Protein 7XLJ (pdb70)

GO terms:
  GO:0005634 nucleus (C, IDA)
  GO:0042542 response to hydrogen peroxide (P, IEP)
  GO:0009651 response to salt stress (P, IEP)
  GO:0009723 response to ethylene (P, IEP)
  GO:0009733 response to auxin (P, IEP)
  GO:0009737 response to abscisic acid (P, IEP)
  GO:0042803 protein homodimerization activity (F, IDA)
  GO:0043565 sequence-specific DNA binding (F, IDA)
  GO:1902074 response to salt (P, IEP)
  GO:0005634 nucleus (C, EXP)
  GO:0003700 DNA-binding transcription factor activity (F, IMP)
  GO:0043068 positive regulation of programmed cell death (P, IMP)
  GO:0010029 regulation of seed germination (P, IMP)
  GO:1904250 positive regulation of age-related resistance (P, IMP)
  GO:1900057 positive regulation of leaf senescence (P, IMP)
  GO:0048527 lateral root development (P, IMP)
  GO:0090400 stress-induced premature senescence (P, IMP)
  GO:0005515 protein binding (F, IPI)
  GO:0003700 DNA-binding transcription factor activity (F, IDA)
  GO:0045893 positive regulation of DNA-templated transcription (P, IDA)

B-factor: mean 111.61, std 35.84, range [53.47, 231.76]

Structure (mmCIF, N/CA/C/O backbone):
data_7XLJ
#
_entry.id   7XLJ
#
_cell.length_a   70.333
_cell.length_b   73.761
_cell.length_c   78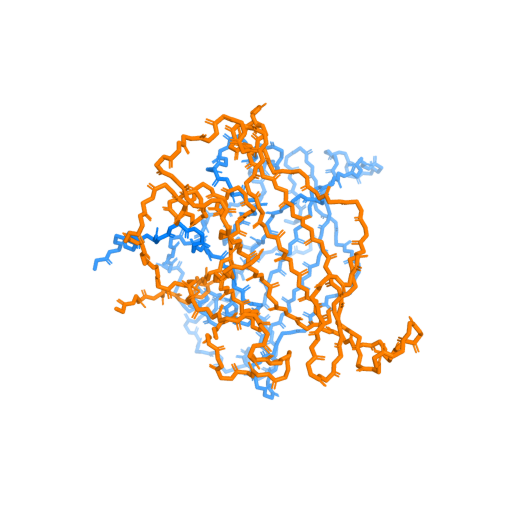.060
_cell.angle_alpha   90.00
_cell.angle_beta   90.00
_cell.angle_gamma   90.00
#
_symmetry.space_group_name_H-M   'P 21 21 21'
#
loop_
_entity.id
_entity.type
_entity.pdbx_description
1 polymer 'NAC domain-containing protein 92'
2 water water
#
loop_
_atom_site.group_PDB
_atom_site.id
_atom_site.type_symbol
_atom_site.label_atom_id
_atom_site.label_alt_id
_atom_site.label_comp_id
_atom_site.label_asym_id
_atom_site.label_entity_id
_atom_site.label_seq_id
_atom_site.pdbx_PDB_ins_code
_atom_site.Cartn_x
_atom_site.Cartn_y
_atom_site.Cartn_z
_atom_site.occupancy
_atom_site.B_iso_or_equiv
_atom_site.auth_seq_id
_atom_site.auth_comp_id
_atom_site.auth_asym_id
_atom_site.auth_atom_id
_atom_site.pdbx_PDB_model_num
ATOM 1 N N . GLU A 1 4 ? 21.297 0.993 42.451 1.00 138.48 15 GLU A N 1
ATOM 2 C CA . GLU A 1 4 ? 20.483 2.203 42.500 1.00 143.43 15 GLU A CA 1
ATOM 3 C C . GLU A 1 4 ? 21.357 3.460 42.526 1.00 151.13 15 GLU A C 1
ATOM 4 O O . GLU A 1 4 ? 22.185 3.638 43.419 1.00 149.60 15 GLU A O 1
ATOM 10 N N . GLU A 1 5 ? 21.117 4.379 41.587 1.00 159.18 16 GLU A N 1
ATOM 11 C CA . GLU A 1 5 ? 21.939 5.618 41.514 1.00 160.85 16 GLU A CA 1
ATOM 12 C C . GLU A 1 5 ? 21.243 6.772 42.246 1.00 156.91 16 GLU A C 1
ATOM 13 O O . GLU A 1 5 ? 21.612 7.932 41.983 1.00 154.54 16 GLU A O 1
ATOM 19 N N . HIS A 1 6 ? 20.273 6.475 43.116 1.00 157.38 17 HIS A N 1
ATOM 20 C CA . HIS A 1 6 ? 19.508 7.558 43.794 1.00 151.24 17 HIS A CA 1
ATOM 21 C C . HIS A 1 6 ? 20.440 8.391 44.679 1.00 146.51 17 HIS A C 1
ATOM 22 O O . HIS A 1 6 ? 20.320 9.631 44.629 1.00 144.54 17 HIS A O 1
ATOM 29 N N . ILE A 1 7 ? 21.298 7.746 45.477 1.00 149.30 18 ILE A N 1
ATOM 30 C CA . ILE A 1 7 ? 22.319 8.465 46.306 1.00 153.64 18 ILE A CA 1
ATOM 31 C C . ILE A 1 7 ? 21.708 9.649 47.070 1.00 149.01 18 ILE A C 1
ATOM 32 O O . ILE A 1 7 ? 22.294 10.744 47.012 1.00 159.97 18 ILE A O 1
ATOM 37 N N . ASP A 1 8 ? 20.584 9.448 47.764 1.00 135.91 19 ASP A N 1
ATOM 38 C CA . ASP A 1 8 ? 20.015 10.542 48.601 1.00 129.36 19 ASP A CA 1
ATOM 39 C C . ASP A 1 8 ? 21.110 11.046 49.546 1.00 118.10 19 ASP A C 1
ATOM 40 O O . ASP A 1 8 ? 21.723 10.202 50.229 1.00 113.02 19 ASP A O 1
ATOM 45 N N . LEU A 1 9 ? 21.357 12.360 49.588 1.00 111.22 20 LEU A N 1
ATOM 46 C CA . LEU A 1 9 ? 22.465 12.831 50.403 1.00 100.47 20 LEU A CA 1
ATOM 47 C C . LEU A 1 9 ? 21.953 13.702 51.527 1.00 91.42 20 LEU A C 1
ATOM 48 O O . LEU A 1 9 ? 21.241 14.677 51.247 1.00 94.23 20 LEU A O 1
ATOM 53 N N . PRO A 1 10 ? 22.305 13.418 52.779 1.00 82.24 21 PRO A N 1
ATOM 54 C CA . PRO A 1 10 ? 21.920 14.303 53.885 1.00 77.39 21 PRO A CA 1
ATOM 55 C C . PRO A 1 10 ? 22.448 15.700 53.639 1.00 78.61 21 PRO A C 1
ATOM 56 O O . PRO A 1 10 ? 23.426 15.880 52.887 1.00 73.80 21 PRO A O 1
ATOM 60 N N . PRO A 1 11 ? 21.828 16.717 54.229 1.00 76.57 22 PRO A N 1
ATOM 61 C CA . PRO A 1 11 ? 22.302 18.087 54.014 1.00 84.54 22 PRO A CA 1
ATOM 62 C C . PRO A 1 11 ? 23.771 18.224 54.391 1.00 81.18 22 PRO A C 1
ATOM 63 O O . PRO A 1 11 ? 24.233 17.658 55.384 1.00 79.77 22 PRO A O 1
ATOM 67 N N . GLY A 1 12 ? 24.505 18.982 53.579 1.00 81.34 23 GLY A N 1
ATOM 68 C CA . GLY A 1 12 ? 25.891 19.273 53.863 1.00 83.58 23 GLY A CA 1
ATOM 69 C C . GLY A 1 12 ? 26.879 18.259 53.337 1.00 79.03 23 GLY A C 1
ATOM 70 O O . GLY A 1 12 ? 28.073 18.534 53.341 1.00 77.97 23 GLY A O 1
ATOM 71 N N . PHE A 1 13 ? 26.422 17.091 52.908 1.00 72.87 24 PHE A N 1
ATOM 72 C CA . PHE A 1 13 ? 27.272 16.154 52.208 1.00 70.62 24 PHE A CA 1
ATOM 73 C C . PHE A 1 13 ? 27.282 16.531 50.742 1.00 74.51 24 PHE A C 1
ATOM 74 O O . PHE A 1 13 ? 26.227 16.743 50.159 1.00 73.27 24 PHE A O 1
ATOM 82 N N . ARG A 1 14 ? 28.477 16.594 50.149 1.00 75.06 25 ARG A N 1
ATOM 83 C CA . ARG A 1 14 ? 28.658 17.080 48.790 1.00 70.61 25 ARG A CA 1
ATOM 84 C C . ARG A 1 14 ? 30.015 16.610 48.272 1.00 73.67 25 ARG A C 1
ATOM 85 O O . ARG A 1 14 ? 30.936 16.315 49.041 1.00 72.49 25 ARG A O 1
ATOM 93 N N . PHE A 1 15 ? 30.125 16.576 46.952 1.00 72.95 26 PHE A N 1
ATOM 94 C CA . PHE A 1 15 ? 31.372 16.268 46.285 1.00 69.32 26 PHE A CA 1
ATOM 95 C C . PHE A 1 15 ? 32.478 17.190 46.775 1.00 73.56 26 PHE A C 1
ATOM 96 O O . PHE A 1 15 ? 32.394 18.411 46.620 1.00 79.95 26 PHE A O 1
ATOM 104 N N . HIS A 1 16 ? 33.491 16.615 47.384 1.00 63.13 27 HIS A N 1
ATOM 105 C CA . HIS A 1 16 ? 34.599 17.414 47.873 1.00 75.18 27 HIS A CA 1
ATOM 106 C C . HIS A 1 16 ? 35.874 16.583 47.786 1.00 61.86 27 HIS A C 1
ATOM 107 O O . HIS A 1 16 ? 36.511 16.292 48.805 1.00 61.58 27 HIS A O 1
ATOM 114 N N . PRO A 1 17 ? 36.254 16.192 46.577 1.00 59.39 28 PRO A N 1
ATOM 115 C CA . PRO A 1 17 ? 37.304 15.188 46.406 1.00 65.95 28 PRO A CA 1
ATOM 116 C C . PRO A 1 17 ? 38.646 15.778 46.729 1.00 62.10 28 PRO A C 1
ATOM 117 O O . PRO A 1 17 ? 38.848 16.981 46.582 1.00 65.88 28 PRO A O 1
ATOM 121 N N . THR A 1 18 ? 39.560 14.932 47.191 1.00 65.11 29 THR A N 1
ATOM 122 C CA . THR A 1 18 ? 40.962 15.308 47.123 1.00 71.18 29 THR A CA 1
ATOM 123 C C . THR A 1 18 ? 41.479 15.095 45.708 1.00 67.87 29 THR A C 1
ATOM 124 O O . THR A 1 18 ? 40.879 14.373 44.903 1.00 69.72 29 THR A O 1
ATOM 128 N N . ASP A 1 19 ? 42.604 15.742 45.409 1.00 64.94 30 ASP A N 1
ATOM 129 C CA . ASP A 1 19 ? 43.220 15.610 44.097 1.00 56.30 30 ASP A CA 1
ATOM 130 C C . ASP A 1 19 ? 43.405 14.152 43.740 1.00 53.47 30 ASP A C 1
ATOM 131 O O . ASP A 1 19 ? 43.149 13.728 42.609 1.00 67.53 30 ASP A O 1
ATOM 136 N N . GLU A 1 20 ? 43.858 13.361 44.693 1.00 59.48 31 GLU A N 1
ATOM 137 C CA . GLU A 1 20 ? 44.120 11.965 44.388 1.00 65.25 31 GLU A CA 1
ATOM 138 C C . GLU A 1 20 ? 42.818 11.194 44.195 1.00 72.85 31 GLU A C 1
ATOM 139 O O . GLU A 1 20 ? 42.761 10.278 43.371 1.00 73.09 31 GLU A O 1
ATOM 145 N N . GLU A 1 21 ? 41.758 11.542 44.933 1.00 77.62 32 GLU A N 1
ATOM 146 C CA . GLU A 1 21 ? 40.470 10.896 44.666 1.00 74.59 32 GLU A CA 1
ATOM 147 C C . GLU A 1 21 ? 39.963 11.230 43.273 1.00 64.90 32 GLU A C 1
ATOM 148 O O . GLU A 1 21 ? 39.408 10.361 42.591 1.00 61.84 32 GLU A O 1
ATOM 154 N N . LEU A 1 22 ? 40.164 12.474 42.822 1.00 56.56 33 LEU A N 1
ATOM 155 C CA . LEU A 1 22 ? 39.802 12.821 41.447 1.00 60.09 33 LEU A CA 1
ATOM 156 C C . LEU A 1 22 ? 40.519 11.914 40.460 1.00 69.29 33 LEU A C 1
ATOM 157 O O . LEU A 1 22 ? 39.887 11.229 39.648 1.00 75.36 33 LEU A O 1
ATOM 162 N N . ILE A 1 23 ? 41.850 11.859 40.555 1.00 62.53 34 ILE A N 1
ATOM 163 C CA . ILE A 1 23 ? 42.617 11.015 39.646 1.00 61.47 34 ILE A CA 1
ATOM 164 C C . ILE A 1 23 ? 42.115 9.573 39.704 1.00 59.75 34 ILE A C 1
ATOM 165 O O . ILE A 1 23 ? 41.620 9.029 38.711 1.00 67.03 34 ILE A O 1
ATOM 170 N N . THR A 1 24 ? 42.147 8.983 40.902 1.00 67.86 35 THR A N 1
ATOM 171 C CA . THR A 1 24 ? 41.964 7.545 41.077 1.00 74.49 35 THR A CA 1
ATOM 172 C C . THR A 1 24 ? 40.571 7.099 40.693 1.00 79.57 35 THR A C 1
ATOM 173 O O . THR A 1 24 ? 40.415 6.131 39.945 1.00 82.86 35 THR A O 1
ATOM 177 N N . HIS A 1 25 ? 39.538 7.765 41.211 1.00 79.42 36 HIS A N 1
ATOM 178 C CA . HIS A 1 25 ? 38.179 7.291 40.990 1.00 80.54 36 HIS A CA 1
ATOM 179 C C . HIS A 1 25 ? 37.499 7.980 39.832 1.00 80.63 36 HIS A C 1
ATOM 180 O O . HIS A 1 25 ? 36.365 7.628 39.515 1.00 75.63 36 HIS A O 1
ATOM 187 N N . TYR A 1 26 ? 38.141 8.912 39.173 1.00 73.42 37 TYR A N 1
ATOM 188 C CA . TYR A 1 26 ? 37.352 9.452 38.090 1.00 69.45 37 TYR A CA 1
ATOM 189 C C . TYR A 1 26 ? 38.132 9.555 36.803 1.00 73.46 37 TYR A C 1
ATOM 190 O O . TYR A 1 26 ? 37.581 9.213 35.751 1.00 76.00 37 TYR A O 1
ATOM 199 N N . LEU A 1 27 ? 39.411 9.975 36.849 1.00 71.51 38 LEU A N 1
ATOM 200 C CA . LEU A 1 27 ? 40.081 10.198 35.581 1.00 70.42 38 LEU A CA 1
ATOM 201 C C . LEU A 1 27 ? 40.528 8.872 35.010 1.00 62.12 38 LEU A C 1
ATOM 202 O O . LEU A 1 27 ? 40.182 8.527 33.877 1.00 71.10 38 LEU A O 1
ATOM 207 N N . LYS A 1 28 ? 41.309 8.116 35.781 1.00 70.83 39 LYS A N 1
ATOM 208 C CA . LYS A 1 28 ? 41.664 6.767 35.357 1.00 68.65 39 LYS A CA 1
ATOM 209 C C . LYS A 1 28 ? 40.484 6.015 34.745 1.00 78.63 39 LYS A C 1
ATOM 210 O O . LYS A 1 28 ? 40.611 5.569 33.605 1.00 85.61 39 LYS A O 1
ATOM 216 N N . PRO A 1 29 ? 39.319 5.904 35.396 1.00 76.95 40 PRO A N 1
ATOM 217 C CA . PRO A 1 29 ? 38.235 5.148 34.749 1.00 72.29 40 PRO A CA 1
ATOM 218 C C . PRO A 1 29 ? 37.836 5.709 33.396 1.00 75.13 40 PRO A C 1
ATOM 219 O O . PRO A 1 29 ? 37.669 4.940 32.445 1.00 83.26 40 PRO A O 1
ATOM 223 N N . LYS A 1 30 ? 37.720 7.029 33.265 1.00 70.59 41 LYS A N 1
ATOM 224 C CA . LYS A 1 30 ? 37.434 7.610 31.957 1.00 73.21 41 LYS A CA 1
ATOM 225 C C . LYS A 1 30 ? 38.503 7.258 30.915 1.00 80.95 41 LYS A C 1
ATOM 226 O O . LYS A 1 30 ? 38.164 6.924 29.775 1.00 82.17 41 LYS A O 1
ATOM 232 N N . VAL A 1 31 ? 39.800 7.335 31.261 1.00 79.12 42 VAL A N 1
ATOM 233 C CA . VAL A 1 31 ? 40.804 6.989 30.243 1.00 85.30 42 VAL A CA 1
ATOM 234 C C . VAL A 1 31 ? 40.843 5.485 29.985 1.00 93.38 42 VAL A C 1
ATOM 235 O O . VAL A 1 31 ? 41.337 5.046 28.934 1.00 95.59 42 VAL A O 1
ATOM 239 N N . PHE A 1 32 ? 40.355 4.682 30.926 1.00 94.51 43 PHE A N 1
ATOM 240 C CA . PHE A 1 32 ? 40.142 3.273 30.645 1.00 104.18 43 PHE A CA 1
ATOM 241 C C . PHE A 1 32 ? 39.015 3.100 29.634 1.00 109.08 43 PHE A C 1
ATOM 242 O O . PHE A 1 32 ? 39.247 2.674 28.495 1.00 116.62 43 PHE A O 1
ATOM 250 N N . ASN A 1 33 ? 37.794 3.427 30.069 1.00 104.02 44 ASN A N 1
ATOM 251 C CA . ASN A 1 33 ? 36.602 3.305 29.191 1.00 104.48 44 ASN A CA 1
ATOM 252 C C . ASN A 1 33 ? 36.066 4.707 28.905 1.00 102.40 44 ASN A C 1
ATOM 253 O O . ASN A 1 33 ? 35.691 5.398 29.866 1.00 95.13 44 ASN A O 1
ATOM 258 N N . THR A 1 34 ? 35.996 5.089 27.629 1.00 108.12 45 THR A N 1
ATOM 259 C CA . THR A 1 34 ? 35.504 6.438 27.245 1.00 109.16 45 THR A CA 1
ATOM 260 C C . THR A 1 34 ? 34.042 6.583 27.673 1.00 112.63 45 THR A C 1
ATOM 261 O O . THR A 1 34 ? 33.604 7.718 27.876 1.00 122.90 45 THR A O 1
ATOM 265 N N . PHE A 1 35 ? 33.304 5.476 27.740 1.00 103.81 46 PHE A N 1
ATOM 266 C CA . PHE A 1 35 ? 31.861 5.552 28.078 1.00 107.06 46 PHE A CA 1
ATOM 267 C C . PHE A 1 35 ? 31.663 5.606 29.598 1.00 105.75 46 PHE A C 1
ATOM 268 O O . PHE A 1 35 ? 30.566 5.232 30.051 1.00 109.42 46 PHE A O 1
ATOM 276 N N . PHE A 1 36 ? 32.670 6.052 30.359 1.00 107.39 47 PHE A N 1
ATOM 277 C CA . PHE A 1 36 ? 32.472 6.203 31.795 1.00 106.98 47 PHE A CA 1
ATOM 278 C C . PHE A 1 36 ? 31.678 7.472 32.091 1.00 106.07 47 PHE A C 1
ATOM 279 O O . PHE A 1 36 ? 31.829 8.500 31.416 1.00 106.63 47 PHE A O 1
ATOM 287 N N . SER A 1 37 ? 30.818 7.383 33.102 1.00 99.85 48 SER A N 1
ATOM 288 C CA . SER A 1 37 ? 30.011 8.495 33.562 1.00 97.17 48 SER A CA 1
ATOM 289 C C . SER A 1 37 ? 29.935 8.446 35.075 1.00 90.79 48 SER A C 1
ATOM 290 O O . SER A 1 37 ? 30.000 7.377 35.692 1.00 96.38 48 SER A O 1
ATOM 293 N N . ALA A 1 38 ? 29.762 9.614 35.664 1.00 81.27 49 ALA A N 1
ATOM 294 C CA . ALA A 1 38 ? 29.575 9.706 37.101 1.00 86.58 49 ALA A CA 1
ATOM 295 C C . ALA A 1 38 ? 28.698 10.920 37.334 1.00 97.51 49 ALA A C 1
ATOM 296 O O . ALA A 1 38 ? 28.778 11.881 36.572 1.00 112.22 49 ALA A O 1
ATOM 298 N N . THR A 1 39 ? 27.855 10.887 38.362 1.00 93.74 50 THR A N 1
ATOM 299 C CA . THR A 1 39 ? 26.931 12.003 38.516 1.00 90.89 50 THR A CA 1
ATOM 300 C C . THR A 1 39 ? 27.666 13.275 38.884 1.00 84.53 50 THR A C 1
ATOM 301 O O . THR A 1 39 ? 27.260 14.366 38.465 1.00 88.74 50 THR A O 1
ATOM 305 N N . ALA A 1 40 ? 28.778 13.147 39.617 1.00 75.13 51 ALA A N 1
ATOM 306 C CA . ALA A 1 40 ? 29.523 14.309 40.084 1.00 75.54 51 ALA A CA 1
ATOM 307 C C . ALA A 1 40 ? 30.172 15.103 38.957 1.00 80.77 51 ALA A C 1
ATOM 308 O O . ALA A 1 40 ? 30.418 16.300 39.131 1.00 80.99 51 ALA A O 1
ATOM 310 N N . ILE A 1 41 ? 30.444 14.495 37.806 1.00 80.18 52 ILE A N 1
ATOM 311 C CA . ILE A 1 41 ? 31.249 15.141 36.776 1.00 74.71 52 ILE A CA 1
ATOM 312 C C . ILE A 1 41 ? 30.530 15.058 35.442 1.00 74.05 52 ILE A C 1
ATOM 313 O O . ILE A 1 41 ? 30.299 13.954 34.931 1.00 76.65 52 ILE A O 1
ATOM 318 N N . GLY A 1 42 ? 30.215 16.238 34.861 1.00 77.86 53 GLY A N 1
ATOM 319 C CA . GLY A 1 42 ? 29.664 16.325 33.530 1.00 78.93 53 GLY A CA 1
ATOM 320 C C . GLY A 1 42 ? 30.673 15.986 32.457 1.00 78.72 53 GLY A C 1
ATOM 321 O O . GLY A 1 42 ? 31.811 15.624 32.710 1.00 79.21 53 GLY A O 1
ATOM 322 N N . GLU A 1 43 ? 30.226 16.041 31.213 1.00 90.05 54 GLU A N 1
ATOM 323 C CA . GLU A 1 43 ? 31.125 15.910 30.074 1.00 90.50 54 GLU A CA 1
ATOM 324 C C . GLU A 1 43 ? 30.708 16.965 29.075 1.00 99.30 54 GLU A C 1
ATOM 325 O O . GLU A 1 43 ? 29.616 16.888 28.497 1.00 106.31 54 GLU A O 1
ATOM 331 N N . VAL A 1 44 ? 31.553 17.981 28.927 1.00 91.36 55 VAL A N 1
ATOM 332 C CA . VAL A 1 44 ? 31.285 19.126 28.072 1.00 102.95 55 VAL A CA 1
ATOM 333 C C . VAL A 1 44 ? 32.608 19.536 27.438 1.00 106.86 55 VAL A C 1
ATOM 334 O O . VAL A 1 44 ? 33.691 19.222 27.941 1.00 98.02 55 VAL A O 1
ATOM 338 N N . ASP A 1 45 ? 32.510 20.205 26.296 1.00 112.30 56 ASP A N 1
ATOM 339 C CA . ASP A 1 45 ? 33.675 20.777 25.640 1.00 123.93 56 ASP A CA 1
ATOM 340 C C . ASP A 1 45 ? 33.896 22.175 26.202 1.00 127.29 56 ASP A C 1
ATOM 341 O O . ASP A 1 45 ? 33.079 23.075 25.980 1.00 133.30 56 ASP A O 1
ATOM 346 N N . LEU A 1 46 ? 35.009 22.356 26.922 1.00 121.55 57 LEU A N 1
ATOM 347 C CA . LEU A 1 46 ? 35.332 23.654 27.509 1.00 117.38 57 LEU A CA 1
ATOM 348 C C . LEU A 1 46 ? 35.193 24.782 26.502 1.00 117.17 57 LEU A C 1
ATOM 349 O O . LEU A 1 46 ? 34.950 25.934 26.878 1.00 109.31 57 LEU A O 1
ATOM 354 N N . ASN A 1 47 ? 35.348 24.469 25.219 1.00 127.19 58 ASN A N 1
ATOM 355 C CA . ASN A 1 47 ? 35.283 25.494 24.191 1.00 136.60 58 ASN A CA 1
ATOM 356 C C . ASN A 1 47 ? 33.880 26.067 24.071 1.00 134.70 58 ASN A C 1
ATOM 357 O O . ASN A 1 47 ? 33.712 27.276 23.872 1.00 136.28 58 ASN A O 1
ATOM 362 N N . LYS A 1 48 ? 32.862 25.228 24.204 1.00 134.49 59 LYS A N 1
ATOM 363 C CA . LYS A 1 48 ? 31.503 25.668 23.917 1.00 139.63 59 LYS A CA 1
ATOM 364 C C . LYS A 1 48 ? 30.848 26.432 25.060 1.00 138.56 59 LYS A C 1
ATOM 365 O O . LYS A 1 48 ? 29.677 26.813 24.927 1.00 143.12 59 LYS A O 1
ATOM 371 N N . ILE A 1 49 ? 31.538 26.673 26.173 1.00 134.47 60 ILE A N 1
ATOM 372 C CA . ILE A 1 49 ? 30.871 27.185 27.365 1.00 132.39 60 ILE A CA 1
ATOM 373 C C . ILE A 1 49 ? 31.616 28.387 27.921 1.00 127.26 60 ILE A C 1
ATOM 374 O O . ILE A 1 49 ? 32.818 28.316 28.197 1.00 127.95 60 ILE A O 1
ATOM 379 N N . GLU A 1 50 ? 30.896 29.487 28.089 1.00 121.88 61 GLU A N 1
ATOM 380 C CA . GLU A 1 50 ? 31.478 30.613 28.800 1.00 112.02 61 GLU A CA 1
ATOM 381 C C . GLU A 1 50 ? 31.205 30.471 30.292 1.00 96.95 61 GLU A C 1
ATOM 382 O O . GLU A 1 50 ? 30.097 30.095 30.689 1.00 94.80 61 GLU A O 1
ATOM 388 N N . PRO A 1 51 ? 32.201 30.778 31.118 1.00 90.92 62 PRO A N 1
ATOM 389 C CA . PRO A 1 51 ? 32.079 30.465 32.545 1.00 82.02 62 PRO A CA 1
ATOM 390 C C . PRO A 1 51 ? 31.083 31.340 33.287 1.00 77.90 62 PRO A C 1
ATOM 391 O O . PRO A 1 51 ? 30.516 30.878 34.279 1.00 79.57 62 PRO A O 1
ATOM 395 N N . TRP A 1 52 ? 30.880 32.592 32.875 1.00 84.26 63 TRP A N 1
ATOM 396 C CA . TRP A 1 52 ? 29.928 33.455 33.574 1.00 92.22 63 TRP A CA 1
ATOM 397 C C . TRP A 1 52 ? 28.499 32.932 33.478 1.00 97.81 63 TRP A C 1
ATOM 398 O O . TRP A 1 52 ? 27.635 33.373 34.239 1.00 97.81 63 TRP A O 1
ATOM 409 N N . ASP A 1 53 ? 28.229 32.015 32.550 1.00 95.96 64 ASP A N 1
ATOM 410 C CA . ASP A 1 53 ? 26.927 31.374 32.486 1.00 91.93 64 ASP A CA 1
ATOM 411 C C . ASP A 1 53 ? 26.701 30.395 33.616 1.00 88.06 64 ASP A C 1
ATOM 412 O O . ASP A 1 53 ? 25.545 30.048 33.889 1.00 93.74 64 ASP A O 1
ATOM 417 N N . LEU A 1 54 ? 27.766 29.927 34.262 1.00 77.53 65 LEU A N 1
ATOM 418 C CA . LEU A 1 54 ? 27.610 28.828 35.207 1.00 76.29 65 LEU A CA 1
ATOM 419 C C . LEU A 1 54 ? 26.786 29.179 36.444 1.00 72.95 65 LEU A C 1
ATOM 420 O O . LEU A 1 54 ? 26.001 28.323 36.883 1.00 64.90 65 LEU A O 1
ATOM 425 N N . PRO A 1 55 ? 26.930 30.351 37.063 1.00 68.43 66 PRO A N 1
ATOM 426 C CA . PRO A 1 55 ? 26.198 30.588 38.314 1.00 71.86 66 PRO A CA 1
ATOM 427 C C . PRO A 1 55 ? 24.700 30.657 38.111 1.00 80.00 66 PRO A C 1
ATOM 428 O O . PRO A 1 55 ? 23.957 30.608 39.101 1.00 85.88 66 PRO A O 1
ATOM 432 N N . TRP A 1 56 ? 24.230 30.747 36.862 1.00 75.17 67 TRP A N 1
ATOM 433 C CA . TRP A 1 56 ? 22.799 30.772 36.621 1.00 71.75 67 TRP A CA 1
ATOM 434 C C . TRP A 1 56 ? 22.191 29.382 36.676 1.00 73.55 67 TRP A C 1
ATOM 435 O O . TRP A 1 56 ? 20.989 29.251 36.930 1.00 71.93 67 TRP A O 1
ATOM 446 N N . LYS A 1 57 ? 22.977 28.346 36.407 1.00 68.46 68 LYS A N 1
ATOM 447 C CA . LYS A 1 57 ? 22.498 26.978 36.497 1.00 67.04 68 LYS A CA 1
ATOM 448 C C . LYS A 1 57 ? 22.927 26.318 37.787 1.00 61.41 68 LYS A C 1
ATOM 449 O O . LYS A 1 57 ? 22.697 25.123 37.965 1.00 73.61 68 LYS A O 1
ATOM 455 N N . ALA A 1 58 ? 23.565 27.075 38.668 1.00 76.19 69 ALA A N 1
ATOM 456 C CA . ALA A 1 58 ? 23.973 26.608 39.981 1.00 76.62 69 ALA A CA 1
ATOM 457 C C . ALA A 1 58 ? 22.774 26.169 40.809 1.00 75.23 69 ALA A C 1
ATOM 458 O O . ALA A 1 58 ? 21.862 26.971 41.045 1.00 76.76 69 ALA A O 1
ATOM 460 N N . LYS A 1 59 ? 22.810 24.938 41.318 1.00 74.47 70 LYS A N 1
ATOM 461 C CA . LYS A 1 59 ? 21.938 24.591 42.430 1.00 75.22 70 LYS A CA 1
ATOM 462 C C . LYS A 1 59 ? 22.395 25.322 43.692 1.00 85.36 70 LYS A C 1
ATOM 463 O O . LYS A 1 59 ? 23.425 25.987 43.719 1.00 81.31 70 LYS A O 1
ATOM 469 N N . MET A 1 60 ? 21.599 25.208 44.747 1.00 91.78 71 MET A N 1
ATOM 470 C CA . MET A 1 60 ? 21.842 25.968 45.970 1.00 89.91 71 MET A CA 1
ATOM 471 C C . MET A 1 60 ? 23.113 25.482 46.668 1.00 82.57 71 MET A C 1
ATOM 472 O O . MET A 1 60 ? 23.349 24.282 46.799 1.00 75.63 71 MET A O 1
ATOM 477 N N . GLY A 1 61 ? 23.944 26.416 47.118 1.00 84.98 72 GLY A N 1
ATOM 478 C CA . GLY A 1 61 ? 25.206 26.034 47.740 1.00 77.00 72 GLY A CA 1
ATOM 479 C C . GLY A 1 61 ? 26.225 25.368 46.830 1.00 75.48 72 GLY A C 1
ATOM 480 O O . GLY A 1 61 ? 27.221 24.834 47.314 1.00 79.07 72 GLY A O 1
ATOM 481 N N . GLU A 1 62 ? 26.008 25.382 45.525 1.00 71.87 73 GLU A N 1
ATOM 482 C CA . GLU A 1 62 ? 26.933 24.808 44.558 1.00 72.40 73 GLU A CA 1
ATOM 483 C C . GLU A 1 62 ? 27.852 25.920 44.075 1.00 81.97 73 GLU A C 1
ATOM 484 O O . GLU A 1 62 ? 27.372 26.904 43.502 1.00 89.09 73 GLU A O 1
ATOM 490 N N . LYS A 1 63 ? 29.167 25.777 44.330 1.00 88.11 74 LYS A N 1
ATOM 491 C CA . LYS A 1 63 ? 30.152 26.831 44.104 1.00 87.51 74 LYS A CA 1
ATOM 492 C C . LYS A 1 63 ? 31.267 26.443 43.144 1.00 82.53 74 LYS A C 1
ATOM 493 O O . LYS A 1 63 ? 32.118 27.289 42.834 1.00 84.70 74 LYS A O 1
ATOM 499 N N . GLU A 1 64 ? 31.309 25.196 42.680 1.00 73.93 75 GLU A N 1
ATOM 500 C CA . GLU A 1 64 ? 32.338 24.757 41.748 1.00 74.53 75 GLU A CA 1
ATOM 501 C C . GLU A 1 64 ? 31.722 23.717 40.833 1.00 72.90 75 GLU A C 1
ATOM 502 O O . GLU A 1 64 ? 30.713 23.106 41.182 1.00 84.87 75 GLU A O 1
ATOM 508 N N . TRP A 1 65 ? 32.306 23.542 39.650 1.00 66.93 76 TRP A N 1
ATOM 509 C CA . TRP A 1 65 ? 31.762 22.632 38.652 1.00 67.31 76 TRP A CA 1
ATOM 510 C C . TRP A 1 65 ? 32.872 21.761 38.091 1.00 76.34 76 TRP A C 1
ATOM 511 O O . T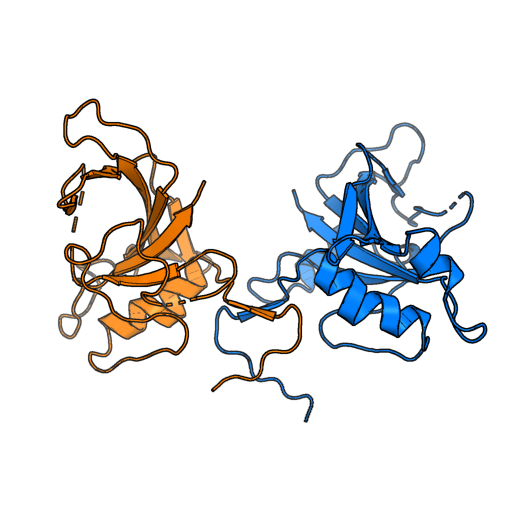RP A 1 65 ? 33.983 22.244 37.839 1.00 77.21 76 TRP A O 1
ATOM 522 N N . TYR A 1 66 ? 32.588 20.472 37.921 1.00 67.43 77 TYR A N 1
ATOM 523 C CA . TYR A 1 66 ? 33.577 19.529 37.421 1.00 70.26 77 TYR A CA 1
ATOM 524 C C . TYR A 1 66 ? 33.146 19.030 36.053 1.00 74.16 77 TYR A C 1
ATOM 525 O O . TYR A 1 66 ? 31.974 18.762 35.845 1.00 75.06 77 TYR A O 1
ATOM 534 N N . PHE A 1 67 ? 34.099 18.892 35.131 1.00 73.69 78 PHE A N 1
ATOM 535 C CA . PHE A 1 67 ? 33.804 18.446 33.778 1.00 70.96 78 PHE A CA 1
ATOM 536 C C . PHE A 1 67 ? 34.895 17.517 33.257 1.00 78.84 78 PHE A C 1
ATOM 537 O O . PHE A 1 67 ? 36.085 17.698 33.547 1.00 77.81 78 PHE A O 1
ATOM 545 N N . PHE A 1 68 ? 34.488 16.535 32.459 1.00 73.79 79 PHE A N 1
ATOM 546 C CA . PHE A 1 68 ? 35.418 15.816 31.599 1.00 78.29 79 PHE A CA 1
ATOM 547 C C . PHE A 1 68 ? 35.583 16.608 30.308 1.00 83.61 79 PHE A C 1
ATOM 548 O O . PHE A 1 68 ? 34.589 16.986 29.686 1.00 82.10 79 PHE A O 1
ATOM 556 N N . CYS A 1 69 ? 36.835 16.867 29.910 1.00 82.13 80 CYS A N 1
ATOM 557 C CA . CYS A 1 69 ? 37.106 17.513 28.636 1.00 77.94 80 CYS A CA 1
ATOM 558 C C . CYS A 1 69 ? 38.181 16.746 27.891 1.00 87.39 80 CYS A C 1
ATOM 559 O O . CYS A 1 69 ? 38.899 15.918 28.453 1.00 85.10 80 CYS A O 1
ATOM 562 N N . VAL A 1 70 ? 38.310 17.063 26.641 1.00 95.14 81 VAL A N 1
ATOM 563 C CA . VAL A 1 70 ? 39.335 16.457 25.809 1.00 100.22 81 VAL A CA 1
ATOM 564 C C . VAL A 1 70 ? 40.616 17.261 25.942 1.00 103.72 81 VAL A C 1
ATOM 565 O O . VAL A 1 70 ? 40.599 18.464 26.235 1.00 105.13 81 VAL A O 1
ATOM 569 N N . ARG A 1 71 ? 41.741 16.576 25.759 1.00 108.02 82 ARG A N 1
ATOM 570 C CA . ARG A 1 71 ? 43.044 17.223 25.721 1.00 117.98 82 ARG A CA 1
ATOM 571 C C . ARG A 1 71 ? 43.240 18.006 24.427 1.00 128.44 82 ARG A C 1
ATOM 572 O O . ARG A 1 71 ? 42.811 17.585 23.347 1.00 131.16 82 ARG A O 1
ATOM 580 N N . ASP A 1 72 ? 43.931 19.140 24.545 1.00 133.21 83 ASP A N 1
ATOM 581 C CA . ASP A 1 72 ? 44.309 19.987 23.423 1.00 143.03 83 ASP A CA 1
ATOM 582 C C . ASP A 1 72 ? 45.796 19.832 23.109 1.00 147.48 83 ASP A C 1
ATOM 583 O O . ASP A 1 72 ? 46.582 19.332 23.922 1.00 138.96 83 ASP A O 1
ATOM 588 N N . ARG A 1 73 ? 46.177 20.292 21.912 1.00 164.05 84 ARG A N 1
ATOM 589 C CA . ARG A 1 73 ? 47.526 20.102 21.371 1.00 166.65 84 ARG A CA 1
ATOM 590 C C . ARG A 1 73 ? 47.992 21.417 20.743 1.00 161.37 84 ARG A C 1
ATOM 591 O O . ARG A 1 73 ? 47.592 21.740 19.619 1.00 169.53 84 ARG A O 1
ATOM 599 N N . LYS A 1 74 ? 48.845 22.155 21.463 1.00 147.28 85 LYS A N 1
ATOM 600 C CA . LYS A 1 74 ? 49.381 23.462 21.037 1.00 136.38 85 LYS A CA 1
ATOM 601 C C . LYS A 1 74 ? 48.395 24.312 20.229 1.00 138.08 85 LYS A C 1
ATOM 602 O O . LYS A 1 74 ? 48.336 25.534 20.376 1.00 139.42 85 LYS A O 1
ATOM 604 N N . ASN A 1 82 ? 42.148 24.123 22.481 1.00 151.86 93 ASN A N 1
ATOM 605 C CA . ASN A 1 82 ? 43.426 24.833 22.554 1.00 150.78 93 ASN A CA 1
ATOM 606 C C . ASN A 1 82 ? 43.376 25.944 23.605 1.00 143.06 93 ASN A C 1
ATOM 607 O O . ASN A 1 82 ? 43.915 27.033 23.394 1.00 146.72 93 ASN A O 1
ATOM 609 N N . ARG A 1 83 ? 42.728 25.654 24.738 1.00 131.86 94 ARG A N 1
ATOM 610 C CA . ARG A 1 83 ? 42.476 26.624 25.808 1.00 119.81 94 ARG A CA 1
ATOM 611 C C . ARG A 1 83 ? 41.625 27.805 25.327 1.00 122.05 94 ARG A C 1
ATOM 612 O O . ARG A 1 83 ? 41.530 28.835 26.009 1.00 117.87 94 ARG A O 1
ATOM 614 N N . ALA A 1 84 ? 40.973 27.655 24.176 1.00 129.02 95 ALA A N 1
ATOM 615 C CA . ALA A 1 84 ? 40.299 28.744 23.488 1.00 133.71 95 ALA A CA 1
ATOM 616 C C . ALA A 1 84 ? 38.787 28.639 23.647 1.00 138.33 95 ALA A C 1
ATOM 617 O O . ALA A 1 84 ? 38.220 27.541 23.676 1.00 141.49 95 ALA A O 1
ATOM 619 N N . THR A 1 85 ? 38.142 29.804 23.748 1.00 136.62 96 THR A N 1
ATOM 620 C CA . THR A 1 85 ? 36.697 29.911 23.900 1.00 134.34 96 THR A CA 1
ATOM 621 C C . THR A 1 85 ? 36.181 30.979 22.942 1.00 132.68 96 THR A C 1
ATOM 622 O O . THR A 1 85 ? 36.860 31.979 22.682 1.00 131.76 96 THR A O 1
ATOM 626 N N . GLU A 1 86 ? 34.982 30.741 22.397 1.00 128.42 97 GLU A N 1
ATOM 627 C CA . GLU A 1 86 ? 34.403 31.667 21.428 1.00 128.77 97 GLU A CA 1
ATOM 628 C C . GLU A 1 86 ? 34.453 33.108 21.932 1.00 128.55 97 GLU A C 1
ATOM 629 O O . GLU A 1 86 ? 34.778 34.031 21.173 1.00 126.97 97 GLU A O 1
ATOM 631 N N . ALA A 1 87 ? 34.167 33.315 23.218 1.00 128.48 98 ALA A N 1
ATOM 632 C CA . ALA A 1 87 ? 34.182 34.641 23.822 1.00 128.17 98 ALA A CA 1
ATOM 633 C C . ALA A 1 87 ? 35.368 34.869 24.755 1.00 124.70 98 ALA A C 1
ATOM 634 O O . ALA A 1 87 ? 35.415 35.905 25.427 1.00 131.54 98 ALA A O 1
ATOM 636 N N . GLY A 1 88 ? 36.319 33.946 24.830 1.00 124.36 99 GLY A N 1
ATOM 637 C CA . GLY A 1 88 ? 37.454 34.164 25.709 1.00 119.50 99 GLY A CA 1
ATOM 638 C C . GLY A 1 88 ? 38.531 33.106 25.585 1.00 108.65 99 GLY A C 1
ATOM 639 O O . GLY A 1 88 ? 38.586 32.358 24.608 1.00 109.74 99 GLY A O 1
ATOM 640 N N . TYR A 1 89 ? 39.398 33.051 26.595 1.00 103.26 100 TYR A N 1
ATOM 641 C CA . TYR A 1 89 ? 40.480 32.070 26.564 1.00 96.09 100 TYR A CA 1
ATOM 642 C C . TYR A 1 89 ? 41.024 31.836 27.972 1.00 89.82 100 TYR A C 1
ATOM 643 O O . TYR A 1 89 ? 40.999 32.729 28.821 1.00 88.04 100 TYR A O 1
ATOM 652 N N . TRP A 1 90 ? 41.511 30.618 28.203 1.00 82.53 101 TRP A N 1
ATOM 653 C CA . TRP A 1 90 ? 42.167 30.234 29.450 1.00 83.44 101 TRP A CA 1
ATOM 654 C C . TRP A 1 90 ? 43.687 30.321 29.310 1.00 91.82 101 TRP A C 1
ATOM 655 O O . TRP A 1 90 ? 44.256 29.791 28.348 1.00 92.65 101 TRP A O 1
ATOM 666 N N . LYS A 1 91 ? 44.341 30.957 30.287 1.00 90.01 102 LYS A N 1
ATOM 667 C CA . LYS A 1 91 ? 45.793 31.107 30.310 1.00 95.66 102 LYS A CA 1
ATOM 668 C C . LYS A 1 91 ? 46.371 30.533 31.598 1.00 91.18 102 LYS A C 1
ATOM 669 O O . LYS A 1 91 ? 45.988 30.949 32.697 1.00 88.73 102 LYS A O 1
ATOM 675 N N . ALA A 1 92 ? 47.310 29.601 31.460 1.00 90.22 103 ALA A N 1
ATOM 676 C CA . ALA A 1 92 ? 47.900 28.957 32.626 1.00 84.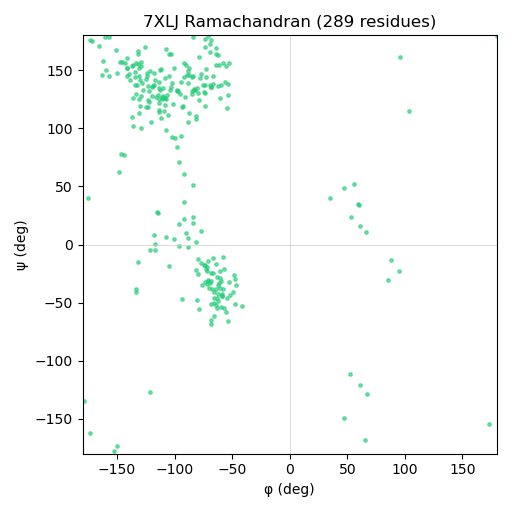69 103 ALA A CA 1
ATOM 677 C C . ALA A 1 92 ? 48.662 29.960 33.487 1.00 78.35 103 ALA A C 1
ATOM 678 O O . ALA A 1 92 ? 48.946 31.085 33.084 1.00 83.32 103 ALA A O 1
ATOM 680 N N . THR A 1 93 ? 48.949 29.545 34.712 1.00 76.31 104 THR A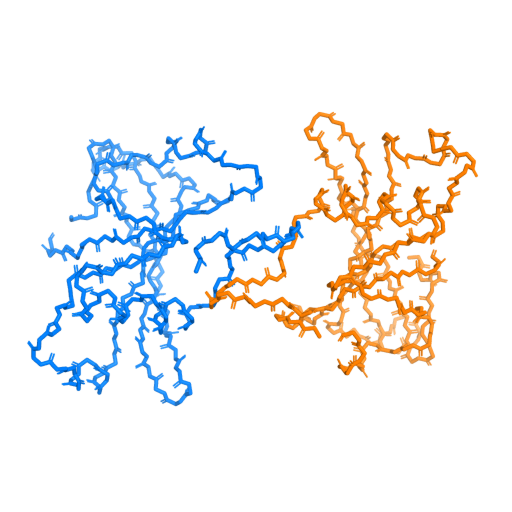 N 1
ATOM 681 C CA . THR A 1 93 ? 49.544 30.452 35.675 1.00 83.92 104 THR A CA 1
ATOM 682 C C . THR A 1 93 ? 50.121 29.607 36.798 1.00 89.60 104 THR A C 1
ATOM 683 O O . THR A 1 93 ? 49.597 28.530 37.104 1.00 91.96 104 THR A O 1
ATOM 687 N N . GLY A 1 94 ? 51.234 30.074 37.366 1.00 94.96 105 GLY A N 1
ATOM 688 C CA . GLY A 1 94 ? 51.913 29.345 38.416 1.00 91.74 105 GLY A CA 1
ATOM 689 C C . GLY A 1 94 ? 52.486 28.026 37.930 1.00 87.47 105 GLY A C 1
ATOM 690 O O . GLY A 1 94 ? 52.550 27.721 36.738 1.00 85.16 105 GLY A O 1
ATOM 691 N N . LYS A 1 95 ? 52.895 27.227 38.903 1.00 81.76 106 LYS A N 1
ATOM 692 C CA . LYS A 1 95 ? 53.538 25.949 38.636 1.00 84.76 106 LYS A CA 1
ATOM 693 C C . LYS A 1 95 ? 52.555 24.811 38.879 1.00 84.20 106 LYS A C 1
ATOM 694 O O . LYS A 1 95 ? 51.863 24.783 39.903 1.00 79.66 106 LYS A O 1
ATOM 700 N N . ASP A 1 96 ? 52.490 23.886 37.927 1.00 79.54 107 ASP A N 1
ATOM 701 C CA . ASP A 1 96 ? 51.640 22.722 38.092 1.00 71.38 107 ASP A CA 1
ATOM 702 C C . ASP A 1 96 ? 52.004 22.014 39.393 1.00 77.54 107 ASP A C 1
ATOM 703 O O . ASP A 1 96 ? 53.130 22.119 39.882 1.00 86.77 107 ASP A O 1
ATOM 708 N N . LYS A 1 97 ? 51.041 21.300 39.967 1.00 78.29 108 LYS A N 1
ATOM 709 C CA . LYS A 1 97 ? 51.182 20.708 41.286 1.00 76.76 108 LYS A CA 1
ATOM 710 C C . LYS A 1 97 ? 51.066 19.198 41.183 1.00 76.75 108 LYS A C 1
ATOM 711 O O . LYS A 1 97 ? 50.197 18.683 40.473 1.00 74.60 108 LYS A O 1
ATOM 717 N N . GLU A 1 98 ? 51.959 18.500 41.888 1.00 72.13 109 GLU A N 1
ATOM 718 C CA . GLU A 1 98 ? 52.055 17.049 41.836 1.00 68.55 109 GLU A CA 1
ATOM 719 C C . GLU A 1 98 ? 50.964 16.390 42.655 1.00 68.57 109 GLU A C 1
ATOM 720 O O . GLU A 1 98 ? 50.621 16.848 43.747 1.00 73.51 109 GLU A O 1
ATOM 726 N N . ILE A 1 99 ? 50.514 15.234 42.177 1.00 61.54 110 ILE A N 1
ATOM 727 C CA . ILE A 1 99 ? 49.492 14.463 42.843 1.00 59.83 110 ILE A CA 1
ATOM 728 C C . ILE A 1 99 ? 49.969 13.042 42.984 1.00 59.63 110 ILE A C 1
ATOM 729 O O . ILE A 1 99 ? 50.246 12.373 41.980 1.00 64.05 110 ILE A O 1
ATOM 734 N N . PHE A 1 100 ? 49.896 12.558 44.210 1.00 57.92 111 PHE A N 1
ATOM 735 C CA . PHE A 1 100 ? 50.525 11.346 44.663 1.00 65.01 111 PHE A CA 1
ATOM 736 C C . PHE A 1 100 ? 49.516 10.348 45.210 1.00 67.21 111 PHE A C 1
ATOM 737 O O . PHE A 1 100 ? 48.475 10.708 45.759 1.00 69.87 111 PHE A O 1
ATOM 745 N N . LYS A 1 101 ? 49.836 9.080 45.056 1.00 70.11 112 LYS A N 1
ATOM 746 C CA . LYS A 1 101 ? 49.093 8.023 45.720 1.00 69.27 112 LYS A CA 1
ATOM 747 C C . LYS A 1 101 ? 50.170 7.187 46.390 1.00 77.67 112 LYS A C 1
ATOM 748 O O . LYS A 1 101 ? 50.856 6.395 45.730 1.00 79.08 112 LYS A O 1
ATOM 754 N N . GLY A 1 102 ? 50.343 7.397 47.687 1.00 81.92 113 GLY A N 1
ATOM 755 C CA . GLY A 1 102 ? 51.417 6.716 48.370 1.00 79.48 113 GLY A CA 1
ATOM 756 C C . GLY A 1 102 ? 52.708 7.265 47.841 1.00 81.39 113 GLY A C 1
ATOM 757 O O . GLY A 1 102 ? 52.907 8.481 47.763 1.00 81.48 113 GLY A O 1
ATOM 758 N N . LYS A 1 103 ? 53.585 6.366 47.429 1.00 86.04 114 LYS A N 1
ATOM 759 C CA . LYS A 1 103 ? 54.911 6.738 46.965 1.00 87.35 114 LYS A CA 1
ATOM 760 C C . LYS A 1 103 ? 54.971 7.011 45.465 1.00 87.58 114 LYS A C 1
ATOM 761 O O . LYS A 1 103 ? 56.068 7.195 44.930 1.00 100.44 114 LYS A O 1
ATOM 767 N N . SER A 1 104 ? 53.830 7.083 44.786 1.00 78.07 115 SER A N 1
ATOM 768 C CA . SER A 1 104 ? 53.783 7.231 43.340 1.00 75.35 115 SER A CA 1
ATOM 769 C C . SER A 1 104 ? 53.125 8.544 42.934 1.00 72.95 115 SER A C 1
ATOM 770 O O . SER A 1 104 ? 52.151 8.982 43.561 1.00 82.50 115 SER A O 1
ATOM 773 N N . LEU A 1 105 ? 53.670 9.164 41.888 1.00 62.26 116 LEU A N 1
ATOM 774 C CA . LEU A 1 105 ? 53.014 10.259 41.203 1.00 65.57 116 LEU A CA 1
ATOM 775 C C . LEU A 1 105 ? 51.972 9.663 40.286 1.00 81.56 116 LEU A C 1
ATOM 776 O O . LEU A 1 105 ? 52.304 8.816 39.450 1.00 88.31 116 LEU A O 1
ATOM 781 N N . VAL A 1 106 ? 50.721 10.103 40.440 1.00 73.52 117 VAL A N 1
ATOM 782 C CA . VAL A 1 106 ? 49.642 9.681 39.561 1.00 68.10 117 VAL A CA 1
ATOM 783 C C . VAL A 1 106 ? 49.046 10.824 38.770 1.00 68.11 117 VAL A C 1
ATOM 784 O O . VAL A 1 106 ? 48.172 10.580 37.912 1.00 67.12 117 VAL A O 1
ATOM 788 N N . GLY A 1 107 ? 49.460 12.059 39.007 1.00 65.33 118 GLY A N 1
ATOM 789 C CA . GLY A 1 107 ? 48.888 13.067 38.130 1.00 61.40 118 GLY A CA 1
ATOM 790 C C . GLY A 1 107 ? 49.410 14.431 38.475 1.00 64.24 118 GLY A C 1
ATOM 791 O O . GLY A 1 107 ? 50.186 14.600 39.413 1.00 65.63 118 GLY A O 1
ATOM 792 N N . MET A 1 108 ? 48.939 15.413 37.712 1.00 61.41 119 MET A N 1
ATOM 793 C CA . MET A 1 108 ? 49.247 16.812 37.950 1.00 61.47 119 MET A CA 1
ATOM 794 C C . MET A 1 108 ? 47.989 17.664 37.819 1.00 67.95 119 MET A C 1
ATOM 795 O O . MET A 1 108 ? 47.041 17.314 37.108 1.00 66.08 119 MET A O 1
ATOM 800 N N . LYS A 1 109 ? 48.022 18.798 38.507 1.00 61.73 120 LYS A N 1
ATOM 801 C CA . LYS A 1 109 ? 46.965 19.791 38.561 1.00 60.57 120 LYS A CA 1
ATOM 802 C C . LYS A 1 109 ? 47.525 21.139 38.118 1.00 65.47 120 LYS A C 1
ATOM 803 O O . LYS A 1 109 ? 48.445 21.674 38.752 1.00 70.18 120 LYS A O 1
ATOM 809 N N . LYS A 1 110 ? 46.982 21.692 37.039 1.00 68.72 121 LYS A N 1
ATOM 810 C CA . LYS A 1 110 ? 47.418 22.981 36.517 1.00 64.56 121 LYS A CA 1
ATOM 811 C C . LYS A 1 110 ? 46.353 24.038 36.782 1.00 70.24 121 LYS A C 1
ATOM 812 O O . LYS A 1 110 ? 45.159 23.754 36.701 1.00 77.98 121 LYS A O 1
ATOM 818 N N . THR A 1 111 ? 46.773 25.254 37.088 1.00 71.86 122 THR A N 1
ATOM 819 C CA . THR A 1 111 ? 45.860 26.356 37.300 1.00 66.51 122 THR A CA 1
ATOM 820 C C . THR A 1 111 ? 45.813 27.267 36.077 1.00 73.55 122 THR A C 1
ATOM 821 O O . THR A 1 111 ? 46.848 27.564 35.464 1.00 74.71 122 THR A O 1
ATOM 825 N N . LEU A 1 112 ? 44.596 27.718 35.732 1.00 75.45 123 LEU A N 1
ATOM 826 C CA . LEU A 1 112 ? 44.377 28.603 34.593 1.00 78.19 123 LEU A CA 1
ATOM 827 C C . LEU A 1 112 ? 43.395 29.707 34.974 1.00 76.56 123 LEU A C 1
ATOM 828 O O . LEU A 1 112 ? 42.566 29.543 35.877 1.00 80.44 123 LEU A O 1
ATOM 833 N N . VAL A 1 113 ? 43.504 30.842 34.289 1.00 75.32 124 VAL A N 1
ATOM 834 C CA . VAL A 1 113 ? 42.660 31.998 34.553 1.00 79.63 124 VAL A CA 1
ATOM 835 C C . VAL A 1 113 ? 41.960 32.373 33.253 1.00 87.72 124 VAL A C 1
ATOM 836 O O . VAL A 1 113 ? 42.512 32.181 32.166 1.00 90.73 124 VAL A O 1
ATOM 840 N N . PHE A 1 114 ? 40.708 32.847 33.359 1.00 88.95 125 PHE A N 1
ATOM 841 C CA . PHE A 1 114 ? 39.933 33.179 32.165 1.00 88.75 125 PHE A CA 1
ATOM 842 C C . PHE A 1 114 ? 40.049 34.655 31.793 1.00 90.49 125 PHE A C 1
ATOM 843 O O . PHE A 1 114 ? 40.020 35.535 32.659 1.00 88.18 125 PHE A O 1
ATOM 851 N N . TYR A 1 115 ? 40.154 34.913 30.485 1.00 98.91 126 TYR A N 1
ATOM 852 C CA . TYR A 1 115 ? 40.327 36.246 29.920 1.00 111.97 126 TYR A CA 1
ATOM 853 C C . TYR A 1 115 ? 39.344 36.477 28.771 1.00 127.78 126 TYR A C 1
ATOM 854 O O . TYR A 1 115 ? 38.908 35.535 28.097 1.00 123.75 126 TYR A O 1
ATOM 863 N N . LYS A 1 116 ? 39.043 37.764 28.535 1.00 145.48 127 LYS A N 1
ATOM 864 C CA . LYS A 1 116 ? 38.155 38.276 27.482 1.00 149.56 127 LYS A CA 1
ATOM 865 C C . LYS A 1 116 ? 38.482 37.788 26.067 1.00 153.77 127 LYS A C 1
ATOM 866 O O . LYS A 1 116 ? 39.636 37.464 25.773 1.00 160.03 127 LYS A O 1
ATOM 872 N N . GLY A 1 117 ? 37.484 37.800 25.170 1.00 149.14 128 GLY A N 1
ATOM 873 C CA . GLY A 1 117 ? 37.629 37.188 23.850 1.00 146.35 128 GLY A CA 1
ATOM 874 C C . GLY A 1 117 ? 38.900 37.524 23.093 1.00 146.00 128 GLY A C 1
ATOM 875 O O . GLY A 1 117 ? 39.430 36.678 22.364 1.00 149.15 128 GLY A O 1
ATOM 876 N N . ARG A 1 118 ? 39.410 38.747 23.241 1.00 143.02 129 ARG A N 1
ATOM 877 C CA . ARG A 1 118 ? 40.503 39.227 22.398 1.00 143.10 129 ARG A CA 1
ATOM 878 C C . ARG A 1 118 ? 41.839 38.711 22.931 1.00 141.18 129 ARG A C 1
ATOM 879 O O . ARG A 1 118 ? 42.337 39.194 23.954 1.00 139.01 129 ARG A O 1
ATOM 887 N N . ALA A 1 119 ? 42.430 37.754 22.209 1.00 146.12 130 ALA A N 1
ATOM 888 C CA . ALA A 1 119 ? 43.619 37.056 22.696 1.00 149.15 130 ALA A CA 1
ATOM 889 C C . ALA A 1 119 ? 44.806 37.967 23.009 1.00 158.71 130 ALA A C 1
ATOM 890 O O . ALA A 1 119 ? 45.531 37.672 23.975 1.00 156.29 130 ALA A O 1
ATOM 892 N N . PRO A 1 120 ? 45.094 39.029 22.252 1.00 166.33 131 PRO A N 1
ATOM 893 C CA . PRO A 1 120 ? 46.032 40.042 22.762 1.00 172.08 131 PRO A CA 1
ATOM 894 C C . PRO A 1 120 ? 45.324 40.998 23.717 1.00 177.89 131 PRO A C 1
ATOM 895 O O . PRO A 1 120 ? 44.213 41.459 23.441 1.00 181.50 131 PRO A O 1
ATOM 899 N N . LYS A 1 121 ? 45.972 41.282 24.853 1.00 176.85 132 LYS A N 1
ATOM 900 C CA . LYS A 1 121 ? 45.482 42.263 25.830 1.00 176.12 132 LYS A CA 1
ATOM 901 C C . LYS A 1 121 ? 44.062 41.946 26.300 1.00 171.42 132 LYS A C 1
ATOM 902 O O . LYS A 1 121 ? 43.168 42.795 26.259 1.00 172.73 132 LYS A O 1
ATOM 908 N N . GLY A 1 122 ? 43.851 40.713 26.748 1.00 163.28 133 GLY A N 1
ATOM 909 C CA . GLY A 1 122 ? 42.556 40.336 27.282 1.00 154.18 133 GLY A CA 1
ATOM 910 C C . GLY A 1 122 ? 42.262 41.041 28.595 1.00 148.04 133 GLY A C 1
ATOM 911 O O . GLY A 1 122 ? 43.083 41.774 29.148 1.00 149.59 133 GLY A O 1
ATOM 912 N N . VAL A 1 123 ? 41.054 40.818 29.102 1.00 138.10 134 VAL A N 1
ATOM 913 C CA . VAL A 1 123 ? 40.643 41.349 30.397 1.00 131.40 134 VAL A CA 1
ATOM 914 C C . VAL A 1 123 ? 40.553 40.191 31.379 1.00 127.00 134 VAL A C 1
ATOM 915 O O . VAL A 1 123 ? 39.707 39.298 31.220 1.00 127.02 134 VAL A O 1
ATOM 919 N N . LYS A 1 124 ? 41.420 40.216 32.393 1.00 119.28 135 LYS A N 1
ATOM 920 C CA . LYS A 1 124 ? 41.473 39.152 33.388 1.00 108.22 135 LYS A CA 1
ATOM 921 C C . LYS A 1 124 ? 40.154 39.067 34.145 1.00 109.51 135 LYS A C 1
ATOM 922 O O . LYS A 1 124 ? 39.568 40.088 34.511 1.00 115.39 135 LYS A O 1
ATOM 928 N N . THR A 1 125 ? 39.672 37.842 34.351 1.00 108.13 136 THR A N 1
ATOM 929 C CA . THR A 1 125 ? 38.459 37.584 35.126 1.00 112.68 136 THR A CA 1
ATOM 930 C C . THR A 1 125 ? 38.833 36.962 36.462 1.00 104.69 136 THR A C 1
ATOM 931 O O . THR A 1 125 ? 39.963 36.516 36.674 1.00 101.06 136 THR A O 1
ATOM 935 N N . ASN A 1 126 ? 37.861 36.898 37.367 1.00 94.78 137 ASN A N 1
ATOM 936 C CA . ASN A 1 126 ? 38.064 36.123 38.575 1.00 91.53 137 ASN A CA 1
ATOM 937 C C . ASN A 1 126 ? 37.570 34.688 38.430 1.00 83.06 137 ASN A C 1
ATOM 938 O O . ASN A 1 126 ? 37.345 34.020 39.437 1.00 81.29 137 ASN A O 1
ATOM 943 N N . TRP A 1 127 ? 37.461 34.181 37.200 1.00 82.42 138 TRP A N 1
ATOM 944 C CA . TRP A 1 127 ? 37.136 32.777 36.958 1.00 79.51 138 TRP A CA 1
ATOM 945 C C . TRP A 1 127 ? 38.404 31.933 36.811 1.00 83.37 138 TRP A C 1
ATOM 946 O O . TRP A 1 127 ? 39.208 32.138 35.886 1.00 77.76 138 TRP A O 1
ATOM 957 N N . VAL A 1 128 ? 38.554 30.957 37.712 1.00 76.72 139 VAL A N 1
ATOM 958 C CA . VAL A 1 128 ? 39.730 30.108 37.802 1.00 75.08 139 VAL A CA 1
ATOM 959 C C . VAL A 1 128 ? 39.351 28.685 37.416 1.00 77.89 139 VAL A C 1
ATOM 960 O O . VAL A 1 128 ? 38.219 28.238 37.642 1.00 81.22 139 VAL A O 1
ATOM 964 N N . MET A 1 129 ? 40.325 27.956 36.849 1.00 81.55 140 MET A N 1
ATOM 965 C CA . MET A 1 129 ? 40.180 26.549 36.506 1.00 72.05 140 MET A CA 1
ATOM 966 C C . MET A 1 129 ? 41.351 25.734 37.056 1.00 75.42 140 MET A C 1
ATOM 967 O O . MET A 1 129 ? 42.494 26.197 37.049 1.00 83.47 140 MET A O 1
ATOM 972 N N . HIS A 1 130 ? 41.069 24.523 37.531 1.00 69.76 141 HIS A N 1
ATOM 973 C CA . HIS A 1 130 ? 42.083 23.519 37.847 1.00 68.58 141 HIS A CA 1
ATOM 974 C C . HIS A 1 130 ? 41.901 22.368 36.871 1.00 73.27 141 HIS A C 1
ATOM 975 O O . HIS A 1 130 ? 40.875 21.676 36.912 1.00 73.36 141 HIS A O 1
ATOM 982 N N . GLU A 1 131 ? 42.884 22.159 36.000 1.00 73.05 142 GLU A N 1
ATOM 983 C CA . GLU A 1 131 ? 42.850 21.073 35.031 1.00 66.27 142 GLU A CA 1
ATOM 984 C C . GLU A 1 131 ? 43.669 19.923 35.591 1.00 66.84 142 GLU A C 1
ATOM 985 O O . GLU A 1 131 ? 44.769 20.145 36.086 1.00 75.31 142 GLU A O 1
ATOM 991 N N . TYR A 1 132 ? 43.134 18.704 35.534 1.00 66.62 143 TYR A N 1
ATOM 992 C CA . TYR A 1 132 ? 43.735 17.542 36.171 1.00 56.51 143 TYR A CA 1
ATOM 993 C C . TYR A 1 132 ? 44.047 16.534 35.097 1.00 68.03 143 TYR A C 1
ATOM 994 O O . TYR A 1 132 ? 43.154 16.170 34.325 1.00 70.24 143 TYR A O 1
ATOM 1003 N N . ARG A 1 133 ? 45.302 16.066 35.072 1.00 76.27 144 ARG A N 1
ATOM 1004 C CA . ARG A 1 133 ? 45.751 15.134 34.052 1.00 74.47 144 ARG A CA 1
ATOM 1005 C C . ARG A 1 133 ? 46.533 14.004 34.701 1.00 72.47 144 ARG A C 1
ATOM 1006 O O . ARG A 1 133 ? 47.192 14.198 35.725 1.00 78.30 144 ARG A O 1
ATOM 1014 N N . LEU A 1 134 ? 46.453 12.822 34.093 1.00 69.79 145 LEU A N 1
ATOM 1015 C CA . LEU A 1 134 ? 47.292 11.703 34.486 1.00 69.08 145 LEU A CA 1
ATOM 1016 C C . LEU A 1 134 ? 48.752 12.035 34.226 1.00 72.90 145 LEU A C 1
ATOM 1017 O O . LEU A 1 134 ? 49.072 12.836 33.347 1.00 74.40 145 LEU A O 1
ATOM 1022 N N . GLU A 1 135 ? 49.635 11.386 34.983 1.00 70.99 146 GLU A N 1
ATOM 1023 C CA . GLU A 1 135 ? 51.076 11.578 34.877 1.00 82.74 146 GLU A CA 1
ATOM 1024 C C . GLU A 1 135 ? 51.771 10.538 35.747 1.00 70.63 146 GLU A C 1
ATOM 1025 O O . GLU A 1 135 ? 51.129 9.754 36.458 1.00 69.65 146 GLU A O 1
ATOM 1031 N N . GLY A 1 136 ? 53.104 10.529 35.674 1.00 86.18 147 GLY A N 1
ATOM 1032 C CA . GLY A 1 136 ? 53.885 9.529 36.370 1.00 75.41 147 GLY A CA 1
ATOM 1033 C C . GLY A 1 136 ? 54.355 8.516 35.355 1.00 84.10 147 GLY A C 1
ATOM 1034 O O . GLY A 1 136 ? 53.543 7.823 34.731 1.00 88.55 147 GLY A O 1
ATOM 1035 N N . LYS A 1 137 ? 55.672 8.460 35.163 1.00 80.30 148 LYS A N 1
ATOM 1036 C CA . LYS A 1 137 ? 56.260 7.580 34.165 1.00 86.29 148 LYS A CA 1
ATOM 1037 C C . LYS A 1 137 ? 55.691 6.175 34.263 1.00 88.87 148 LYS A C 1
ATOM 1038 O O . LYS A 1 137 ? 55.225 5.616 33.269 1.00 88.80 148 LYS A O 1
ATOM 1044 N N . TYR A 1 138 ? 55.690 5.594 35.459 1.00 89.95 149 TYR A N 1
ATOM 1045 C CA . TYR A 1 138 ? 55.254 4.203 35.556 1.00 101.45 149 TYR A CA 1
ATOM 1046 C C . TYR A 1 138 ? 53.735 4.064 35.466 1.00 97.32 149 TYR A C 1
ATOM 1047 O O . TYR A 1 138 ? 53.241 3.093 34.882 1.00 101.17 149 TYR A O 1
ATOM 1056 N N . CYS A 1 139 ? 52.971 5.018 35.996 1.00 91.04 150 CYS A N 1
ATOM 1057 C CA . CYS A 1 139 ? 51.520 4.941 35.826 1.00 87.19 150 CYS A CA 1
ATOM 1058 C C . CYS A 1 139 ? 51.157 5.020 34.348 1.00 87.41 150 CYS A C 1
ATOM 1059 O O . CYS A 1 139 ? 50.420 4.178 33.828 1.00 88.79 1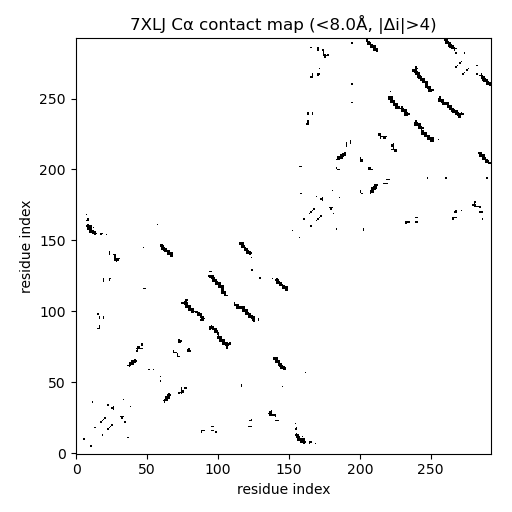50 CYS A O 1
ATOM 1062 N N . ILE A 1 140 ? 51.713 5.999 33.641 1.00 92.03 151 ILE A N 1
ATOM 1063 C CA . ILE A 1 140 ? 51.385 6.165 32.230 1.00 92.42 151 ILE A CA 1
ATOM 1064 C C . ILE A 1 140 ? 51.954 5.021 31.397 1.00 97.78 151 ILE A C 1
ATOM 1065 O O . ILE A 1 140 ? 51.334 4.583 30.422 1.00 106.53 151 ILE A O 1
ATOM 1070 N N . GLU A 1 141 ? 53.109 4.490 31.780 1.00 92.33 152 GLU A N 1
ATOM 1071 C CA . GLU A 1 141 ? 53.709 3.409 31.014 1.00 99.87 152 GLU A CA 1
ATOM 1072 C C . GLU A 1 141 ? 52.908 2.121 31.154 1.00 104.99 152 GLU A C 1
ATOM 1073 O O . GLU A 1 141 ? 52.769 1.368 30.183 1.00 106.74 152 GLU A O 1
ATOM 1079 N N . ASN A 1 142 ? 52.360 1.850 32.346 1.00 108.89 153 ASN A N 1
ATOM 1080 C CA . ASN A 1 142 ? 51.636 0.603 32.589 1.00 107.92 153 ASN A CA 1
ATOM 1081 C C . ASN A 1 142 ? 50.146 0.727 32.317 1.00 112.43 153 ASN A C 1
ATOM 1082 O O . ASN A 1 142 ? 49.323 0.135 33.037 1.00 111.35 153 ASN A O 1
ATOM 1087 N N . LEU A 1 143 ? 49.782 1.470 31.332 1.00 114.56 154 LEU A N 1
ATOM 1088 C CA . LEU A 1 143 ? 48.380 1.347 30.985 1.00 112.87 154 LEU A CA 1
ATOM 1089 C C . LEU A 1 143 ? 48.197 0.225 29.969 1.00 120.74 154 LEU A C 1
ATOM 1090 O O . LEU A 1 143 ? 49.098 -0.045 29.161 1.00 125.14 154 LEU A O 1
ATOM 1095 N N . PRO A 1 144 ? 47.051 -0.450 29.987 1.00 120.78 155 PRO A N 1
ATOM 1096 C CA . PRO A 1 144 ? 46.747 -1.389 28.907 1.00 122.71 155 PRO A CA 1
ATOM 1097 C C . PRO A 1 144 ? 46.554 -0.646 27.599 1.00 117.54 155 PRO A C 1
ATOM 1098 O O . PRO A 1 144 ? 46.021 0.467 27.559 1.00 111.80 155 PRO A O 1
ATOM 1102 N N . GLN A 1 145 ? 46.990 -1.288 26.515 1.00 121.07 156 GLN A N 1
ATOM 1103 C CA . GLN A 1 145 ? 46.905 -0.682 25.193 1.00 126.60 156 GLN A CA 1
ATOM 1104 C C . GLN A 1 145 ? 45.483 -0.305 24.797 1.00 126.79 156 GLN A C 1
ATOM 1105 O O . GLN A 1 145 ? 45.306 0.400 23.800 1.00 130.89 156 GLN A O 1
ATOM 1111 N N . THR A 1 146 ? 44.474 -0.742 25.546 1.00 121.86 157 THR A N 1
ATOM 1112 C CA . THR A 1 146 ? 43.084 -0.418 25.249 1.00 120.41 157 THR A CA 1
ATOM 1113 C C . THR A 1 146 ? 42.629 0.881 25.902 1.00 118.66 157 THR A C 1
ATOM 1114 O O . THR A 1 146 ? 41.444 1.215 25.837 1.00 120.13 157 THR A O 1
ATOM 1118 N N . ALA A 1 147 ? 43.535 1.612 26.538 1.00 110.77 158 ALA A N 1
ATOM 1119 C CA . ALA A 1 147 ? 43.205 2.846 27.231 1.00 103.50 158 ALA A CA 1
ATOM 1120 C C . ALA A 1 147 ? 43.582 4.044 26.371 1.00 108.14 158 ALA A C 1
ATOM 1121 O O . ALA A 1 147 ? 44.509 3.969 25.557 1.00 116.89 158 ALA A O 1
ATOM 1123 N N . LYS A 1 148 ? 42.870 5.151 26.559 1.00 104.85 159 LYS A N 1
ATOM 1124 C CA . LYS A 1 148 ? 43.071 6.355 25.764 1.00 109.68 159 LYS A CA 1
ATOM 1125 C C . LYS A 1 148 ? 43.201 7.546 26.702 1.00 99.55 159 LYS A C 1
ATOM 1126 O O . LYS A 1 148 ? 42.232 7.921 27.368 1.00 102.30 159 LYS A O 1
ATOM 1132 N N . ASN A 1 149 ? 44.387 8.140 26.752 1.00 89.76 160 ASN A N 1
ATOM 1133 C CA . ASN A 1 149 ? 44.649 9.264 27.646 1.00 83.34 160 ASN A CA 1
ATOM 1134 C C . ASN A 1 149 ? 44.375 10.588 26.934 1.00 93.75 160 ASN A C 1
ATOM 1135 O O . ASN A 1 149 ? 45.245 11.438 26.780 1.00 97.93 160 ASN A O 1
ATOM 1140 N N . GLU A 1 150 ? 43.122 10.763 26.507 1.00 95.18 161 GLU A N 1
ATOM 1141 C CA . GLU A 1 150 ? 42.700 11.972 25.808 1.00 99.54 161 GLU A CA 1
ATOM 1142 C C . GLU A 1 150 ? 41.662 12.750 26.617 1.00 98.20 161 GLU A C 1
ATOM 1143 O O . GLU A 1 150 ? 40.829 13.471 26.060 1.00 105.93 161 GLU A O 1
ATOM 1149 N N . TRP A 1 151 ? 41.715 12.625 27.936 1.00 92.41 162 TRP A N 1
ATOM 1150 C CA . TRP A 1 151 ? 40.738 13.233 28.826 1.00 85.06 162 TRP A CA 1
ATOM 1151 C C . TRP A 1 151 ? 41.446 13.979 29.947 1.00 80.87 162 TRP A C 1
ATOM 1152 O O . TRP A 1 151 ? 42.478 13.537 30.438 1.00 77.61 162 TRP A O 1
ATOM 1163 N N . VAL A 1 152 ? 40.872 15.101 30.373 1.00 82.97 163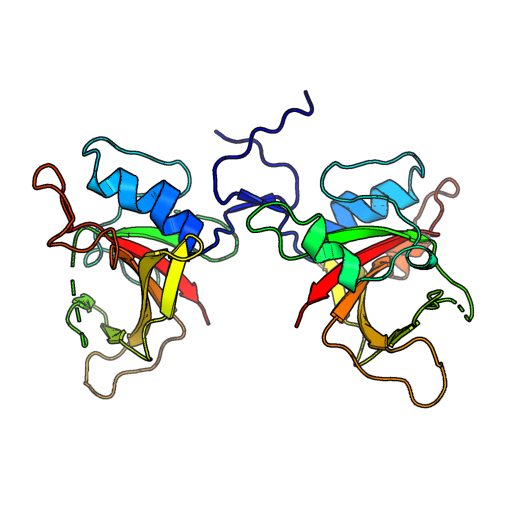 VAL A N 1
ATOM 1164 C CA . VAL A 1 152 ? 41.248 15.740 31.626 1.00 77.85 163 VAL A CA 1
ATOM 1165 C C . VAL A 1 152 ? 39.994 16.067 32.419 1.00 79.76 163 VAL A C 1
ATOM 1166 O O . VAL A 1 152 ? 38.881 16.111 31.879 1.00 85.57 163 VAL A O 1
ATOM 1170 N N . ILE A 1 153 ? 40.186 16.347 33.708 1.00 73.61 164 ILE A N 1
ATOM 1171 C CA . ILE A 1 153 ? 39.095 16.828 34.552 1.00 72.03 164 ILE A CA 1
ATOM 1172 C C . ILE A 1 153 ? 39.311 18.300 34.864 1.00 74.67 164 ILE A C 1
ATOM 1173 O O . ILE A 1 153 ? 40.348 18.676 35.405 1.00 73.54 164 ILE A O 1
ATOM 1178 N N . CYS A 1 154 ? 38.317 19.132 34.588 1.00 76.33 165 CYS A N 1
ATOM 1179 C CA . CYS A 1 154 ? 38.383 20.555 34.894 1.00 72.58 165 CYS A CA 1
ATOM 1180 C C . CYS A 1 154 ? 37.453 20.898 36.044 1.00 75.62 165 CYS A C 1
ATOM 1181 O O . CYS A 1 154 ? 36.265 20.571 35.999 1.00 86.17 165 CYS A O 1
ATOM 1184 N N . ARG A 1 155 ? 37.990 21.541 37.072 1.00 70.65 166 ARG A N 1
ATOM 1185 C CA . ARG A 1 155 ? 37.194 22.190 38.102 1.00 67.58 166 ARG A CA 1
ATOM 1186 C C . ARG A 1 155 ? 37.184 23.680 37.810 1.00 75.36 166 ARG A C 1
ATOM 1187 O O . ARG A 1 155 ? 38.245 24.309 37.774 1.00 76.98 166 ARG A O 1
ATOM 1195 N N . VAL A 1 156 ? 35.988 24.235 37.613 1.00 78.20 167 VAL A N 1
ATOM 1196 C CA . VAL A 1 156 ? 35.787 25.652 37.348 1.00 66.36 167 VAL A CA 1
ATOM 1197 C C . VAL A 1 156 ? 35.117 26.276 38.549 1.00 73.29 167 VAL A C 1
ATOM 1198 O O . VAL A 1 156 ? 34.163 25.716 39.097 1.00 78.52 167 VAL A O 1
ATOM 1202 N N . PHE A 1 157 ? 35.620 27.423 38.971 1.00 74.83 168 PHE A N 1
ATOM 1203 C CA . PHE A 1 157 ? 35.085 28.059 40.161 1.00 71.78 168 PHE A CA 1
ATOM 1204 C C . PHE A 1 157 ? 35.501 29.510 40.096 1.00 76.33 168 PHE A C 1
ATOM 1205 O O . PHE A 1 157 ? 36.207 29.922 39.176 1.00 83.43 168 PHE A O 1
ATOM 1213 N N . GLN A 1 158 ? 35.081 30.282 41.087 1.00 82.58 169 GLN A N 1
ATOM 1214 C CA . GLN A 1 158 ? 35.232 31.730 41.068 1.00 86.95 169 GLN A CA 1
ATOM 1215 C C . GLN A 1 158 ? 36.027 32.178 42.286 1.00 96.59 169 GLN A C 1
ATOM 1216 O O . GLN A 1 158 ? 35.747 31.744 43.409 1.00 94.15 169 GLN A O 1
ATOM 1222 N N . LYS A 1 159 ? 37.031 33.025 42.052 1.00 107.51 170 LYS A N 1
ATOM 1223 C CA . LYS A 1 159 ? 37.904 33.542 43.109 1.00 115.39 170 LYS A CA 1
ATOM 1224 C C . LYS A 1 159 ? 37.108 34.098 44.281 1.00 121.75 170 LYS A C 1
ATOM 1225 O O . LYS A 1 159 ? 37.019 35.317 44.441 1.00 127.40 170 LYS A O 1
ATOM 1231 N N . HIS B 1 6 ? 24.034 3.681 58.906 1.00 159.15 17 HIS B N 1
ATOM 1232 C CA . HIS B 1 6 ? 25.248 3.768 58.095 1.00 160.80 17 HIS B CA 1
ATOM 1233 C C . HIS B 1 6 ? 24.964 4.348 56.706 1.00 160.74 17 HIS B C 1
ATOM 1234 O O . HIS B 1 6 ? 23.992 3.968 56.049 1.00 164.42 17 HIS B O 1
ATOM 1241 N N . ILE B 1 7 ? 25.822 5.269 56.264 1.00 156.37 18 ILE B N 1
ATOM 1242 C CA . ILE B 1 7 ? 25.671 5.942 54.977 1.00 146.94 18 ILE B CA 1
ATOM 1243 C C . ILE B 1 7 ? 26.809 5.519 54.057 1.00 136.41 18 ILE B C 1
ATOM 1244 O O . ILE B 1 7 ? 27.983 5.533 54.453 1.00 131.96 18 ILE B O 1
ATOM 1249 N N . ASP B 1 8 ? 26.453 5.159 52.826 1.00 128.31 19 ASP B N 1
ATOM 1250 C CA . ASP B 1 8 ? 27.402 4.639 51.848 1.00 126.63 19 ASP B CA 1
ATOM 1251 C C . ASP B 1 8 ? 27.753 5.732 50.848 1.00 118.12 19 ASP B C 1
ATOM 1252 O O . ASP B 1 8 ? 27.092 5.885 49.819 1.00 118.39 19 ASP B O 1
ATOM 1257 N N . LEU B 1 9 ? 28.804 6.460 51.130 1.00 112.97 20 LEU B N 1
ATOM 1258 C CA . LEU B 1 9 ? 29.262 7.585 50.324 1.00 103.99 20 LEU B CA 1
ATOM 1259 C C . LEU B 1 9 ? 30.033 7.108 49.104 1.00 93.00 20 LEU B C 1
ATOM 1260 O O . LEU B 1 9 ? 30.947 6.278 49.235 1.00 95.20 20 LEU B O 1
ATOM 1265 N N . PRO B 1 10 ? 29.704 7.610 47.921 1.00 84.84 21 PRO B N 1
ATOM 1266 C CA . PRO B 1 10 ? 30.584 7.433 46.773 1.00 87.94 21 PRO B CA 1
ATOM 1267 C C . PRO B 1 10 ? 31.922 8.100 47.040 1.00 88.84 21 PRO B C 1
ATOM 1268 O O . PRO B 1 10 ? 32.036 8.926 47.962 1.00 91.25 21 PRO B O 1
ATOM 1272 N N . PRO B 1 11 ? 32.962 7.769 46.280 1.00 85.65 22 PRO B N 1
ATOM 1273 C CA . PRO B 1 11 ? 34.283 8.372 46.546 1.00 83.07 22 PRO B CA 1
ATOM 1274 C C . PRO B 1 11 ? 34.288 9.851 46.198 1.00 74.73 22 PRO B C 1
ATOM 1275 O O . PRO B 1 11 ? 33.749 10.270 45.170 1.00 74.52 22 PRO B O 1
ATOM 1279 N N . GLY B 1 12 ? 34.893 10.640 47.073 1.00 74.53 23 GLY B N 1
ATOM 1280 C CA . GLY B 1 12 ? 34.945 12.071 46.917 1.00 72.78 23 GLY B CA 1
ATOM 1281 C C . GLY B 1 12 ? 33.863 12.820 47.656 1.00 75.97 23 GLY B C 1
ATOM 1282 O O . GLY B 1 12 ? 34.036 14.012 47.946 1.00 76.69 23 GLY B O 1
ATOM 1283 N N . PHE B 1 13 ? 32.755 12.157 47.964 1.00 77.27 24 PHE B N 1
ATOM 1284 C CA . PHE B 1 13 ? 31.658 12.769 48.707 1.00 75.89 24 PHE B CA 1
ATOM 1285 C C . PHE B 1 13 ? 31.953 12.716 50.192 1.00 77.53 24 PHE B C 1
ATOM 1286 O O . PHE B 1 13 ? 32.344 11.668 50.718 1.00 85.58 24 PHE B O 1
ATOM 1294 N N . ARG B 1 14 ? 31.763 13.833 50.874 1.00 72.57 25 ARG B N 1
ATOM 1295 C CA . ARG B 1 14 ? 32.043 13.866 52.301 1.00 72.41 25 ARG B CA 1
ATOM 1296 C C . ARG B 1 14 ? 31.230 14.991 52.923 1.00 73.61 25 ARG B C 1
ATOM 1297 O O . ARG B 1 14 ? 30.496 15.714 52.239 1.00 78.07 25 ARG B O 1
ATOM 1305 N N . PHE B 1 15 ? 31.362 15.130 54.237 1.00 73.13 26 PHE B N 1
ATOM 1306 C CA . PHE B 1 15 ? 30.648 16.160 54.976 1.00 71.97 26 PHE B CA 1
ATOM 1307 C C . PHE B 1 15 ? 31.401 17.474 54.840 1.00 76.05 26 PHE B C 1
ATOM 1308 O O . PHE B 1 15 ? 32.496 17.633 55.398 1.00 83.72 26 PHE B O 1
ATOM 1316 N N . HIS B 1 16 ? 30.817 18.418 54.105 1.00 71.40 27 HIS B N 1
ATOM 1317 C CA . HIS B 1 16 ? 31.454 19.708 53.844 1.00 70.12 27 HIS B CA 1
ATOM 1318 C C . HIS B 1 16 ? 30.359 20.753 53.775 1.00 72.76 27 HIS B C 1
ATOM 1319 O O . HIS B 1 16 ? 29.960 21.197 52.693 1.00 76.71 27 HIS B O 1
ATOM 1326 N N . PRO B 1 17 ? 29.849 21.183 54.926 1.00 70.63 28 PRO B N 1
ATOM 1327 C CA . PRO B 1 17 ? 28.664 22.046 54.965 1.00 71.21 28 PRO B CA 1
ATOM 1328 C C . PRO B 1 17 ? 28.955 23.522 54.777 1.00 71.67 28 PRO B C 1
ATOM 1329 O O . PRO B 1 17 ? 29.931 24.062 55.294 1.00 71.70 28 PRO B O 1
ATOM 1333 N N . THR B 1 18 ? 28.038 24.209 54.103 1.00 78.09 29 THR B N 1
ATOM 1334 C CA . THR B 1 18 ? 28.096 25.654 54.175 1.00 78.59 29 THR B CA 1
ATOM 1335 C C . THR B 1 18 ? 27.613 26.106 55.547 1.00 73.85 29 THR B C 1
ATOM 1336 O O . THR B 1 18 ? 27.085 25.323 56.338 1.00 73.47 29 THR B O 1
ATOM 1340 N N . ASP B 1 19 ? 27.810 27.389 55.834 1.00 74.89 30 ASP B N 1
ATOM 1341 C CA . ASP B 1 19 ? 27.399 27.928 57.123 1.00 80.62 30 ASP B CA 1
ATOM 1342 C C . ASP B 1 19 ? 25.889 27.841 57.299 1.00 79.79 30 ASP B C 1
ATOM 1343 O O . ASP B 1 19 ? 25.386 27.303 58.294 1.00 75.96 30 ASP B O 1
ATOM 1348 N N . GLU B 1 20 ? 25.157 28.402 56.341 1.00 86.73 31 GLU B N 1
ATOM 1349 C CA . GLU B 1 20 ? 23.706 28.402 56.393 1.00 86.41 31 GLU B CA 1
ATOM 1350 C C . GLU B 1 20 ? 23.155 26.984 56.436 1.00 84.28 31 GLU B C 1
ATOM 1351 O O . GLU B 1 20 ? 22.123 26.753 57.061 1.00 86.09 31 GLU B O 1
ATOM 1357 N N . GLU B 1 21 ? 23.836 26.016 55.812 1.00 82.57 32 GLU B N 1
ATOM 1358 C CA . GLU B 1 21 ? 23.432 24.621 55.977 1.00 80.08 32 GLU B CA 1
ATOM 1359 C C . GLU B 1 21 ? 23.557 24.176 57.431 1.00 83.85 32 GLU B C 1
ATOM 1360 O O . GLU B 1 21 ? 22.664 23.498 57.954 1.00 85.40 32 GLU B O 1
ATOM 1366 N N . LEU B 1 22 ? 24.652 24.558 58.102 1.00 80.15 33 LEU B N 1
ATOM 1367 C CA . LEU B 1 22 ? 24.820 24.202 59.510 1.00 74.70 33 LEU B CA 1
ATOM 1368 C C . LEU B 1 22 ? 23.685 24.757 60.358 1.00 76.05 33 LEU B C 1
ATOM 1369 O O . LEU B 1 22 ? 23.011 24.007 61.067 1.00 81.94 33 LEU B O 1
ATOM 1374 N N . ILE B 1 23 ? 23.435 26.060 60.270 1.00 76.85 34 ILE B N 1
ATOM 1375 C CA . ILE B 1 23 ? 22.299 26.659 60.971 1.00 85.81 34 ILE B CA 1
ATOM 1376 C C . ILE B 1 23 ? 20.983 25.947 60.645 1.00 80.51 34 ILE B C 1
ATOM 1377 O O . ILE B 1 23 ? 20.441 25.227 61.489 1.00 80.06 34 ILE B O 1
ATOM 1382 N N . THR B 1 24 ? 20.555 26.051 59.385 1.00 79.98 35 THR B N 1
ATOM 1383 C CA . THR B 1 24 ? 19.221 25.651 58.963 1.00 90.75 35 THR B CA 1
ATOM 1384 C C . THR B 1 24 ? 18.931 24.168 59.167 1.00 92.57 35 THR B C 1
ATOM 1385 O O . THR B 1 24 ? 17.777 23.806 59.416 1.00 96.80 35 THR B O 1
ATOM 1389 N N . HIS B 1 25 ? 19.925 23.286 59.036 1.00 91.20 36 HIS B N 1
ATOM 1390 C CA . HIS B 1 25 ? 19.640 21.862 59.054 1.00 84.72 36 HIS B CA 1
ATOM 1391 C C . HIS B 1 25 ? 20.290 21.126 60.205 1.00 84.29 36 HIS B C 1
ATOM 1392 O O . HIS B 1 25 ? 20.132 19.900 60.286 1.00 80.54 36 HIS B O 1
ATOM 1399 N N . TYR B 1 26 ? 21.038 21.825 61.097 1.00 81.65 37 TYR B N 1
ATOM 1400 C CA . TYR B 1 26 ? 21.598 21.150 62.246 1.00 78.78 37 TYR B CA 1
ATOM 1401 C C . TYR B 1 26 ? 21.377 21.924 63.530 1.00 85.96 37 TYR B C 1
ATOM 1402 O O . TYR B 1 26 ? 21.123 21.311 64.570 1.00 94.74 37 TYR B O 1
ATOM 1411 N N . LEU B 1 27 ? 21.471 23.251 63.502 1.00 82.90 38 LEU B N 1
ATOM 1412 C CA . LEU B 1 27 ? 21.451 23.902 64.801 1.00 84.02 38 LEU B CA 1
ATOM 1413 C C . LEU B 1 27 ? 20.040 24.330 65.175 1.00 82.80 38 LEU B C 1
ATOM 1414 O O . LEU B 1 27 ? 19.591 24.078 66.298 1.00 85.17 38 LEU B O 1
ATOM 1419 N N . LYS B 1 28 ? 19.329 24.961 64.246 1.00 82.61 39 LYS B N 1
ATOM 1420 C CA . LYS B 1 28 ? 17.925 25.279 64.490 1.00 89.98 39 LYS B CA 1
ATOM 1421 C C . LYS B 1 28 ? 17.115 24.053 64.881 1.00 90.13 39 LYS B C 1
ATOM 1422 O O . LYS B 1 28 ? 16.367 24.132 65.862 1.00 98.12 39 LYS B O 1
ATOM 1428 N N . PRO B 1 29 ? 17.224 22.909 64.213 1.00 88.42 40 PRO B N 1
ATOM 1429 C CA . PRO B 1 29 ? 16.549 21.718 64.745 1.00 92.13 40 PRO B CA 1
ATOM 1430 C C . PRO B 1 29 ? 16.984 21.324 66.145 1.00 96.96 40 PRO B C 1
ATOM 1431 O O . PRO B 1 29 ? 16.119 20.993 66.963 1.00 107.97 40 PRO B O 1
ATOM 1435 N N . LYS B 1 30 ? 18.281 21.333 66.460 1.00 91.63 41 LYS B N 1
ATOM 1436 C CA . LYS B 1 30 ? 18.688 20.938 67.808 1.00 97.58 41 LYS B CA 1
ATOM 1437 C C . LYS B 1 30 ? 18.079 21.850 68.863 1.00 103.01 41 LYS B C 1
ATOM 1438 O O . LYS B 1 30 ? 17.826 21.419 69.993 1.00 111.75 41 LYS B O 1
ATOM 1444 N N . VAL B 1 31 ? 17.818 23.104 68.504 1.00 102.09 42 VAL B N 1
ATOM 1445 C CA . VAL B 1 31 ? 17.214 24.055 69.429 1.00 104.17 42 VAL B CA 1
ATOM 1446 C C . VAL B 1 31 ? 15.702 23.859 69.507 1.00 107.64 42 VAL B C 1
ATOM 1447 O O . VAL B 1 31 ? 15.127 23.785 70.598 1.00 106.05 42 VAL B O 1
ATOM 1451 N N . PHE B 1 32 ? 15.045 23.762 68.347 1.00 109.86 43 PHE B N 1
ATOM 1452 C CA . PHE B 1 32 ? 13.586 23.743 68.263 1.00 110.49 43 PHE B CA 1
ATOM 1453 C C . PHE B 1 32 ? 12.988 22.424 68.735 1.00 114.95 43 PHE B C 1
ATOM 1454 O O . PHE B 1 32 ? 11.861 22.405 69.246 1.00 127.90 43 PHE B O 1
ATOM 1462 N N . ASN B 1 33 ? 13.698 21.316 68.538 1.00 138.10 44 ASN B N 1
ATOM 1463 C CA . ASN B 1 33 ? 13.229 19.982 68.893 1.00 143.24 44 ASN B CA 1
ATOM 1464 C C . ASN B 1 33 ? 14.231 19.371 69.861 1.00 160.75 44 ASN B C 1
ATOM 1465 O O . ASN B 1 33 ? 15.419 19.249 69.535 1.00 155.92 44 ASN B O 1
ATOM 1470 N N . THR B 1 34 ? 13.755 18.985 71.046 1.00 185.97 45 THR B N 1
ATOM 1471 C CA . THR B 1 34 ? 14.673 18.508 72.075 1.00 195.64 45 THR B CA 1
ATOM 1472 C C . THR B 1 34 ? 15.259 17.142 71.729 1.00 192.83 45 THR B C 1
ATOM 1473 O O . THR B 1 34 ? 16.403 16.847 72.098 1.00 200.12 45 THR B O 1
ATOM 1477 N N . PHE B 1 35 ? 14.510 16.306 71.014 1.00 178.45 46 PHE B N 1
ATOM 1478 C CA . PHE B 1 35 ? 15.003 15.002 70.570 1.00 167.83 46 PHE B CA 1
ATOM 1479 C C . PHE B 1 35 ? 15.437 15.146 69.115 1.00 157.50 46 PHE B C 1
ATOM 1480 O O . PHE B 1 35 ? 14.640 14.981 68.190 1.00 156.56 46 PHE B O 1
ATOM 1482 N N . PHE B 1 36 ? 16.717 15.467 68.919 1.00 150.14 47 PHE B N 1
ATOM 1483 C CA . PHE B 1 36 ? 17.304 15.582 67.592 1.00 141.75 47 PHE B CA 1
ATOM 1484 C C . PHE B 1 36 ? 18.650 14.877 67.563 1.00 142.28 47 PHE B C 1
ATOM 1485 O O . PHE B 1 36 ? 19.454 15.006 68.493 1.00 143.72 47 PHE B O 1
ATOM 1493 N N . SER B 1 37 ? 18.886 14.134 66.482 1.00 144.34 48 SER B N 1
ATOM 1494 C CA . SER B 1 37 ? 20.133 13.416 66.272 1.00 147.12 48 SER B CA 1
ATOM 1495 C C . SER B 1 37 ? 20.521 13.495 64.802 1.00 146.53 48 SER B C 1
ATOM 1496 O O . SER B 1 37 ? 19.662 13.617 63.919 1.00 148.57 48 SER B O 1
ATOM 1499 N N . ALA B 1 38 ? 21.829 13.422 64.551 1.00 139.34 49 ALA B N 1
ATOM 1500 C CA . ALA B 1 38 ? 22.361 13.446 63.198 1.00 132.41 49 ALA B CA 1
ATOM 1501 C C . ALA B 1 38 ? 23.594 12.558 63.141 1.00 135.30 49 ALA B C 1
ATOM 1502 O O . ALA B 1 38 ? 24.249 12.301 64.155 1.00 136.99 49 ALA B O 1
ATOM 1504 N N . THR B 1 39 ? 23.910 12.098 61.930 1.00 135.89 50 THR B N 1
ATOM 1505 C CA . THR B 1 39 ? 25.006 11.152 61.737 1.00 141.02 50 THR B CA 1
ATOM 1506 C C . THR B 1 39 ? 26.371 11.826 61.694 1.00 138.65 50 THR B C 1
ATOM 1507 O O . THR B 1 39 ? 27.392 11.171 61.936 1.00 149.10 50 THR B O 1
ATOM 1511 N N . ALA B 1 40 ? 26.422 13.115 61.379 1.00 126.51 51 ALA B N 1
ATOM 1512 C CA . ALA B 1 40 ? 27.702 13.774 61.191 1.00 122.13 51 ALA B CA 1
ATOM 1513 C C . ALA B 1 40 ? 28.093 14.681 62.347 1.00 127.93 51 ALA B C 1
ATOM 1514 O O . ALA B 1 40 ? 29.278 15.004 62.485 1.00 132.88 51 ALA B O 1
ATOM 1516 N N . ILE B 1 41 ? 27.140 15.087 63.183 1.00 130.36 52 ILE B N 1
ATOM 1517 C CA . ILE B 1 41 ? 27.398 15.975 64.309 1.00 123.97 52 ILE B CA 1
ATOM 1518 C C . ILE B 1 41 ? 26.986 15.252 65.583 1.00 124.33 52 ILE B C 1
ATOM 1519 O O . ILE B 1 41 ? 25.789 15.105 65.865 1.00 122.60 52 ILE B O 1
ATOM 1524 N N . GLY B 1 42 ? 27.977 14.792 66.345 1.00 123.96 53 GLY B N 1
ATOM 1525 C CA . GLY B 1 42 ? 27.729 14.191 67.632 1.00 128.36 53 GLY B CA 1
ATOM 1526 C C . GLY B 1 42 ? 27.597 15.235 68.717 1.00 126.78 53 GLY B C 1
ATOM 1527 O O . GLY B 1 42 ? 27.717 16.439 68.497 1.00 121.15 53 GLY B O 1
ATOM 1528 N N . GLU B 1 43 ? 27.333 14.755 69.923 1.00 138.13 54 GLU B N 1
ATOM 1529 C CA . GLU B 1 43 ? 27.227 15.614 71.091 1.00 144.82 54 GLU B CA 1
ATOM 1530 C C . GLU B 1 43 ? 28.426 15.365 71.991 1.00 150.17 54 GLU B C 1
ATOM 1531 O O . GLU B 1 43 ? 28.741 14.212 72.304 1.00 156.05 54 GLU B O 1
ATOM 1537 N N . VAL B 1 44 ? 29.116 16.439 72.369 1.00 149.30 55 VAL B N 1
ATOM 1538 C CA . VAL B 1 44 ? 30.227 16.357 73.309 1.00 156.92 55 VAL B CA 1
ATOM 1539 C C . VAL B 1 44 ? 30.141 17.544 74.259 1.00 162.89 55 VAL B C 1
ATOM 1540 O O . VAL B 1 44 ? 29.698 18.635 73.885 1.00 158.25 55 VAL B O 1
ATOM 1544 N N . ASP B 1 45 ? 30.554 17.319 75.504 1.00 176.87 56 ASP B N 1
ATOM 1545 C CA . ASP B 1 45 ? 30.678 18.403 76.467 1.00 183.67 56 ASP B CA 1
ATOM 1546 C C . ASP B 1 45 ? 32.012 19.103 76.250 1.00 184.99 56 ASP B C 1
ATOM 1547 O O . ASP B 1 45 ? 33.054 18.450 76.133 1.00 188.42 56 ASP B O 1
ATOM 1552 N N . LEU B 1 46 ? 31.972 20.435 76.201 1.00 183.23 57 LEU B N 1
ATOM 1553 C CA . LEU B 1 46 ? 33.142 21.208 75.792 1.00 183.10 57 LEU B CA 1
ATOM 1554 C C . LEU B 1 46 ? 34.306 21.033 76.765 1.00 184.31 57 LEU B C 1
ATOM 1555 O O . LEU B 1 46 ? 35.424 20.691 76.358 1.00 183.48 57 LEU B O 1
ATOM 1560 N N . ASN B 1 47 ? 34.058 21.249 78.060 1.00 186.03 58 ASN B N 1
ATOM 1561 C CA . ASN B 1 47 ? 35.150 21.334 79.029 1.00 188.92 58 ASN B CA 1
ATOM 1562 C C . ASN B 1 47 ? 35.853 19.997 79.234 1.00 191.79 58 ASN B C 1
ATOM 1563 O O . ASN B 1 47 ? 37.029 19.971 79.618 1.00 193.54 58 ASN B O 1
ATOM 1568 N N . LYS B 1 48 ? 35.162 18.884 78.976 1.00 191.46 59 LYS B N 1
ATOM 1569 C CA . LYS B 1 48 ? 35.738 17.569 79.239 1.00 191.90 59 LYS B CA 1
ATOM 1570 C C . LYS B 1 48 ? 36.937 17.295 78.331 1.00 191.86 59 LYS B C 1
ATOM 1571 O O . LYS B 1 48 ? 38.066 17.124 78.806 1.00 195.64 59 LYS B O 1
ATOM 1577 N N . ILE B 1 49 ? 36.717 17.266 77.016 1.00 188.59 60 ILE B N 1
ATOM 1578 C CA . ILE B 1 49 ? 37.777 16.873 76.087 1.00 185.75 60 ILE B CA 1
ATOM 1579 C C . ILE B 1 49 ? 38.818 17.983 75.974 1.00 171.25 60 ILE B C 1
ATOM 1580 O O . ILE B 1 49 ? 38.685 19.041 76.598 1.00 171.18 60 ILE B O 1
ATOM 1585 N N . GLU B 1 50 ? 39.871 17.737 75.211 1.00 158.01 61 GLU B N 1
ATOM 1586 C CA . GLU B 1 50 ? 40.924 18.695 74.925 1.00 146.71 61 GLU B CA 1
ATOM 1587 C C . GLU B 1 50 ? 41.196 18.669 73.429 1.00 144.82 61 GLU B C 1
ATOM 1588 O O . GLU B 1 50 ? 40.890 17.679 72.757 1.00 144.96 61 GLU B O 1
ATOM 1590 N N . PRO B 1 51 ? 41.749 19.753 72.868 1.00 146.89 62 PRO B N 1
ATOM 1591 C CA . PRO B 1 51 ? 41.962 19.793 71.404 1.00 150.64 62 PRO B CA 1
ATOM 1592 C C . PRO B 1 51 ? 42.809 18.653 70.852 1.00 160.90 62 PRO B C 1
ATOM 1593 O O . PRO B 1 51 ? 42.752 18.379 69.646 1.00 164.54 62 PRO B O 1
ATOM 1597 N N . TRP B 1 52 ? 43.611 17.997 71.689 1.00 162.99 63 TRP B N 1
ATOM 1598 C CA . TRP B 1 52 ? 44.355 16.803 71.289 1.00 167.10 63 TRP B CA 1
ATOM 1599 C C . TRP B 1 52 ? 43.553 15.573 71.709 1.00 173.61 63 TRP B C 1
ATOM 1600 O O . TRP B 1 52 ? 43.879 14.849 72.652 1.00 177.56 63 TRP B O 1
ATOM 1611 N N . ASP B 1 53 ? 42.455 15.379 70.985 1.00 170.83 64 ASP B N 1
ATOM 1612 C CA . ASP B 1 53 ? 41.492 14.309 71.218 1.00 184.37 64 ASP B CA 1
ATOM 1613 C C . ASP B 1 53 ? 41.007 13.890 69.827 1.00 192.75 64 ASP B C 1
ATOM 1614 O O . ASP B 1 53 ? 39.902 14.244 69.397 1.00 190.34 64 ASP B O 1
ATOM 1619 N N . LEU B 1 54 ? 41.842 13.119 69.125 1.00 200.94 65 LEU B N 1
ATOM 1620 C CA . LEU B 1 54 ? 41.481 12.635 67.762 1.00 200.76 65 LEU B CA 1
ATOM 1621 C C . LEU B 1 54 ? 40.287 11.667 67.795 1.00 210.12 65 LEU B C 1
ATOM 1622 O O . LEU B 1 54 ? 39.379 11.859 66.963 1.00 202.85 65 LEU B O 1
ATOM 1627 N N . PRO B 1 55 ? 40.209 10.650 68.690 1.00 223.08 66 PRO B N 1
ATOM 1628 C CA . PRO B 1 55 ? 39.116 9.665 68.652 1.00 220.31 66 PRO B CA 1
ATOM 1629 C C . PRO B 1 55 ? 37.703 10.243 68.830 1.00 205.04 66 PRO B C 1
ATOM 1630 O O . PRO B 1 55 ? 36.804 9.751 68.174 1.00 206.26 66 PRO B O 1
ATOM 1634 N N . TRP B 1 56 ? 37.533 11.249 69.693 1.00 187.68 67 TRP B N 1
ATOM 1635 C CA . TRP B 1 56 ? 36.168 11.773 69.970 1.00 167.28 67 TRP B CA 1
ATOM 1636 C C . TRP B 1 56 ? 35.544 12.286 68.670 1.00 163.14 67 TRP B C 1
ATOM 1637 O O . TRP B 1 56 ? 36.266 12.952 67.899 1.00 163.95 67 TRP B O 1
ATOM 1639 N N . LYS B 1 57 ? 34.258 11.988 68.445 1.00 158.85 68 LYS B N 1
ATOM 1640 C CA . LYS B 1 57 ? 33.562 12.400 67.194 1.00 151.25 68 LYS B CA 1
ATOM 1641 C C . LYS B 1 57 ? 34.439 12.058 65.985 1.00 149.70 68 LYS B C 1
ATOM 1642 O O . LYS B 1 57 ? 34.526 10.855 65.669 1.00 149.92 68 LYS B O 1
ATOM 1644 N N . MET B 1 60 ? 36.118 11.871 62.914 1.00 199.12 71 MET B N 1
ATOM 1645 C CA . MET B 1 60 ? 35.245 12.285 61.783 1.00 193.39 71 MET B CA 1
ATOM 1646 C C . MET B 1 60 ? 36.014 12.145 60.466 1.00 195.31 71 MET B C 1
ATOM 1647 O O . MET B 1 60 ? 36.672 11.105 60.280 1.00 201.05 71 MET B O 1
ATOM 1652 N N . GLY B 1 61 ? 35.931 13.151 59.592 1.00 187.59 72 GLY B N 1
ATOM 1653 C CA . GLY B 1 61 ? 36.580 13.057 58.271 1.00 186.76 72 GLY B CA 1
ATOM 1654 C C . GLY B 1 61 ? 37.202 14.369 57.834 1.00 182.05 72 GLY B C 1
ATOM 1655 O O . GLY B 1 61 ? 36.824 15.408 58.411 1.00 184.09 72 GLY B O 1
ATOM 1656 N N . GLU B 1 62 ? 38.143 14.322 56.884 1.00 174.47 73 GLU B N 1
ATOM 1657 C CA . GLU B 1 62 ? 38.779 15.552 56.334 1.00 166.53 73 GLU B CA 1
ATOM 1658 C C . GLU B 1 62 ? 39.474 16.336 57.451 1.00 157.71 73 GLU B C 1
ATOM 1659 O O . GLU B 1 62 ? 39.475 17.580 57.370 1.00 164.77 73 GLU B O 1
ATOM 1661 N N . LYS B 1 63 ? 40.052 15.639 58.433 1.00 146.91 74 LYS B N 1
ATOM 1662 C CA . LYS B 1 63 ? 40.817 16.304 59.523 1.00 135.05 74 LYS B CA 1
ATOM 1663 C C . LYS B 1 63 ? 39.991 17.398 60.206 1.00 131.02 74 LYS B C 1
ATOM 1664 O O . LYS B 1 63 ? 40.612 18.322 60.762 1.00 114.49 74 LYS B O 1
ATOM 1670 N N . GLU B 1 64 ? 38.657 17.323 60.151 1.00 131.97 75 GLU B N 1
ATOM 1671 C CA . GLU B 1 64 ? 37.855 18.277 60.905 1.00 130.16 75 GLU B CA 1
ATOM 1672 C C . GLU B 1 64 ? 36.798 17.525 61.698 1.00 125.06 75 GLU B C 1
ATOM 1673 O O . GLU B 1 64 ? 36.382 16.426 61.322 1.00 130.29 75 GLU B O 1
ATOM 1679 N N . TRP B 1 65 ? 36.393 18.108 62.824 1.00 114.94 76 TRP B N 1
ATOM 1680 C CA . TRP B 1 65 ? 35.508 17.425 63.758 1.00 103.52 76 TRP B CA 1
ATOM 1681 C C . TRP B 1 65 ? 34.424 18.389 64.217 1.00 101.18 76 TRP B C 1
ATOM 1682 O O . TRP B 1 65 ? 34.725 19.485 64.693 1.00 101.29 76 TRP B O 1
ATOM 1693 N N . TYR B 1 66 ? 33.167 17.989 64.065 1.00 97.48 77 TYR B N 1
ATOM 1694 C CA . TYR B 1 66 ? 32.025 18.822 64.406 1.00 94.48 77 TYR B CA 1
ATOM 1695 C C . TYR B 1 66 ? 31.299 18.234 65.609 1.00 98.82 77 TYR B C 1
ATOM 1696 O O . TYR B 1 66 ? 31.302 17.017 65.813 1.00 107.91 77 TYR B O 1
ATOM 1705 N N . PHE B 1 67 ? 30.661 19.095 66.399 1.00 94.29 78 PHE B N 1
ATOM 1706 C CA . PHE B 1 67 ? 29.792 18.571 67.451 1.00 102.75 78 PHE B CA 1
ATOM 1707 C C . PHE B 1 67 ? 28.887 19.657 68.023 1.00 96.65 78 PHE B C 1
ATOM 1708 O O . PHE B 1 67 ? 29.019 20.847 67.728 1.00 95.54 78 PHE B O 1
ATOM 1716 N N . PHE B 1 68 ? 27.952 19.215 68.845 1.00 93.75 79 PHE B N 1
ATOM 1717 C CA . PHE B 1 68 ? 27.104 20.124 69.588 1.00 102.06 79 PHE B CA 1
ATOM 1718 C C . PHE B 1 68 ? 27.760 20.454 70.920 1.00 111.61 79 PHE B C 1
ATOM 1719 O O . PHE B 1 68 ? 28.451 19.625 71.519 1.00 118.52 79 PHE B O 1
ATOM 1727 N N . CYS B 1 69 ? 27.560 21.685 71.372 1.00 113.97 80 CYS B N 1
ATOM 1728 C CA . CYS B 1 69 ? 28.118 22.118 72.641 1.00 123.43 80 CYS B CA 1
ATOM 1729 C C . CYS B 1 69 ? 27.016 22.707 73.497 1.00 121.44 80 CYS B C 1
ATOM 1730 O O . CYS B 1 69 ? 26.241 23.552 73.033 1.00 113.43 80 CYS B O 1
ATOM 1733 N N . VAL B 1 70 ? 26.991 22.268 74.756 1.00 132.59 81 VAL B N 1
ATOM 1734 C CA . VAL B 1 70 ? 25.910 22.544 75.688 1.00 144.06 81 VAL B CA 1
ATOM 1735 C C . VAL B 1 70 ? 25.940 23.982 76.188 1.00 146.31 81 VAL B C 1
ATOM 1736 O O . VAL B 1 70 ? 24.929 24.481 76.695 1.00 148.25 81 VAL B O 1
ATOM 1740 N N . ARG B 1 71 ? 27.068 24.670 76.043 1.00 148.76 82 ARG B N 1
ATOM 1741 C CA . ARG B 1 71 ? 27.199 26.023 76.574 1.00 150.44 82 ARG B CA 1
ATOM 1742 C C . ARG B 1 71 ? 27.523 27.039 75.485 1.00 141.67 82 ARG B C 1
ATOM 1743 O O . ARG B 1 71 ? 27.180 28.216 75.607 1.00 139.34 82 ARG B O 1
ATOM 1751 N N . ARG B 1 80 ? 37.257 36.167 74.337 1.00 150.90 91 ARG B N 1
ATOM 1752 C CA . ARG B 1 80 ? 36.676 36.437 75.648 1.00 156.94 91 ARG B CA 1
ATOM 1753 C C . ARG B 1 80 ? 37.308 35.547 76.715 1.00 170.12 91 ARG B C 1
ATOM 1754 O O . ARG B 1 80 ? 37.418 35.948 77.873 1.00 171.58 91 ARG B O 1
ATOM 1756 N N . THR B 1 81 ? 37.721 34.343 76.300 1.00 183.63 92 THR B N 1
ATOM 1757 C CA . THR B 1 81 ? 38.282 33.313 77.189 1.00 201.23 92 THR B CA 1
ATOM 1758 C C . THR B 1 81 ? 37.268 32.904 78.268 1.00 212.26 92 THR B C 1
ATOM 1759 O O . THR B 1 81 ? 37.629 32.569 79.400 1.00 220.43 92 THR B O 1
ATOM 1763 N N . ASN B 1 82 ? 35.975 32.910 77.904 1.00 211.01 93 ASN B N 1
ATOM 1764 C CA . ASN B 1 82 ? 34.926 32.523 78.848 1.00 208.23 93 ASN B CA 1
ATOM 1765 C C . ASN B 1 82 ? 34.888 31.017 79.087 1.00 202.80 93 ASN B C 1
ATOM 1766 O O . ASN B 1 82 ? 34.307 30.572 80.084 1.00 204.17 93 ASN B O 1
ATOM 1771 N N . ARG B 1 83 ? 35.496 30.229 78.203 1.00 192.48 94 ARG B N 1
ATOM 1772 C CA . ARG B 1 83 ? 35.686 28.800 78.407 1.00 182.53 94 ARG B CA 1
ATOM 1773 C C . ARG B 1 83 ? 37.172 28.509 78.271 1.00 167.79 94 ARG B C 1
ATOM 1774 O O . ARG B 1 83 ? 37.766 28.752 77.214 1.00 159.43 94 ARG B O 1
ATOM 1782 N N . ALA B 1 84 ? 37.773 28.021 79.347 1.00 164.82 95 ALA B N 1
ATOM 1783 C CA . ALA B 1 84 ? 39.181 27.668 79.363 1.00 160.22 95 ALA B CA 1
ATOM 1784 C C . ALA B 1 84 ? 39.319 26.180 79.647 1.00 157.94 95 ALA B C 1
ATOM 1785 O O . ALA B 1 84 ? 38.503 25.594 80.367 1.00 153.47 95 ALA B O 1
ATOM 1787 N N . THR B 1 85 ? 40.353 25.577 79.075 1.00 161.41 96 THR B N 1
ATOM 1788 C CA . THR B 1 85 ? 40.592 24.149 79.204 1.00 163.54 96 THR B CA 1
ATOM 1789 C C . THR B 1 85 ? 41.466 23.870 80.422 1.00 172.00 96 THR B C 1
ATOM 1790 O O . THR B 1 85 ? 42.231 24.723 80.884 1.00 179.23 96 THR B O 1
ATOM 1794 N N . GLU B 1 86 ? 41.323 22.655 80.952 1.00 173.99 97 GLU B N 1
ATOM 1795 C CA . GLU B 1 86 ? 42.289 22.133 81.909 1.00 176.42 97 GLU B CA 1
ATOM 1796 C C . GLU B 1 86 ? 43.725 22.332 81.437 1.00 174.12 97 GLU B C 1
ATOM 1797 O O . GLU B 1 86 ? 4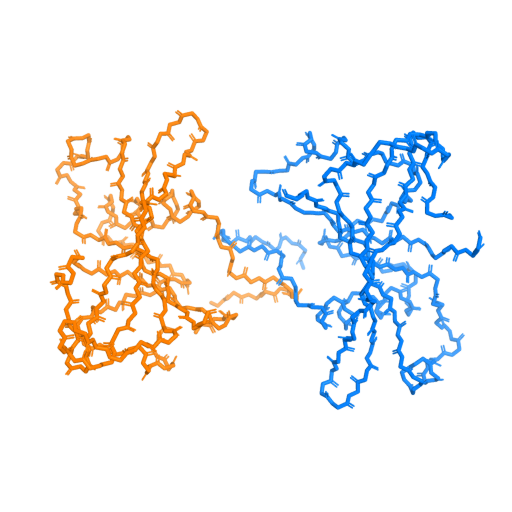4.632 22.474 82.263 1.00 180.97 97 GLU B O 1
ATOM 1803 N N . ALA B 1 87 ? 43.957 22.349 80.120 1.00 165.04 98 ALA B N 1
ATOM 1804 C CA . ALA B 1 87 ? 45.304 22.461 79.568 1.00 167.17 98 ALA B CA 1
ATOM 1805 C C . ALA B 1 87 ? 45.513 23.720 78.731 1.00 164.91 98 ALA B C 1
ATOM 1806 O O . ALA B 1 87 ? 46.556 23.851 78.079 1.00 163.35 98 ALA B O 1
ATOM 1808 N N . GLY B 1 88 ? 44.557 24.644 78.729 1.00 168.48 99 GLY B N 1
ATOM 1809 C CA . GLY B 1 88 ? 44.719 25.875 77.968 1.00 168.81 99 GLY B CA 1
ATOM 1810 C C . GLY B 1 88 ? 43.446 26.688 77.984 1.00 162.91 99 GLY B C 1
ATOM 1811 O O . GLY B 1 88 ? 42.636 26.583 78.911 1.00 167.06 99 GLY B O 1
ATOM 1812 N N . TYR B 1 89 ? 43.276 27.505 76.952 1.00 137.54 100 TYR B N 1
ATOM 1813 C CA . TYR B 1 89 ? 42.029 28.243 76.829 1.00 130.28 100 TYR B CA 1
ATOM 1814 C C . TYR B 1 89 ? 41.739 28.507 75.363 1.00 124.36 100 TYR B C 1
ATOM 1815 O O . TYR B 1 89 ? 42.582 28.307 74.489 1.00 116.94 100 TYR B O 1
ATOM 1824 N N . TRP B 1 90 ? 40.514 28.936 75.096 1.00 119.37 101 TRP B N 1
ATOM 1825 C CA . TRP B 1 90 ? 40.122 29.382 73.770 1.00 111.81 101 TRP B CA 1
ATOM 1826 C C . TRP B 1 90 ? 39.979 30.894 73.800 1.00 114.54 101 TRP B C 1
ATOM 1827 O O . TRP B 1 90 ? 39.271 31.438 74.652 1.00 114.24 101 TRP B O 1
ATOM 1838 N N . LYS B 1 91 ? 40.680 31.568 72.901 1.00 119.90 102 LYS B N 1
ATOM 1839 C CA . LYS B 1 91 ? 40.622 33.018 72.787 1.00 125.54 102 LYS B CA 1
ATOM 1840 C C . LYS B 1 91 ? 39.835 33.368 71.533 1.00 123.21 102 LYS B C 1
ATOM 1841 O O . LYS B 1 91 ? 40.122 32.844 70.450 1.00 123.14 102 LYS B O 1
ATOM 1847 N N . ALA B 1 92 ? 38.834 34.231 71.690 1.00 117.69 103 ALA B N 1
ATOM 1848 C CA . ALA B 1 92 ? 38.034 34.688 70.563 1.00 108.74 103 ALA B CA 1
ATOM 1849 C C . ALA B 1 92 ? 38.820 35.690 69.727 1.00 103.09 103 ALA B C 1
ATOM 1850 O O . ALA B 1 92 ? 39.384 36.647 70.263 1.00 105.35 103 ALA B O 1
ATOM 1852 N N . THR B 1 93 ? 38.831 35.488 68.412 1.00 101.69 104 THR B N 1
ATOM 1853 C CA . THR B 1 93 ? 39.554 36.367 67.503 1.00 115.54 104 THR B CA 1
ATOM 1854 C C . THR B 1 93 ? 38.695 36.736 66.301 1.00 114.43 104 THR B C 1
ATOM 1855 O O . THR B 1 93 ? 38.143 35.855 65.638 1.00 110.23 104 THR B O 1
ATOM 1859 N N . GLY B 1 94 ? 38.600 38.030 66.014 1.00 123.29 105 GLY B N 1
ATOM 1860 C CA . GLY B 1 94 ? 38.080 38.492 64.744 1.00 132.34 105 GLY B CA 1
ATOM 1861 C C . GLY B 1 94 ? 36.602 38.842 64.788 1.00 137.80 105 GLY B C 1
ATOM 1862 O O . GLY B 1 94 ? 35.851 38.432 65.678 1.00 141.71 105 GLY B O 1
ATOM 1863 N N . LYS B 1 95 ? 36.183 39.621 63.791 1.00 135.51 106 LYS B N 1
ATOM 1864 C CA . LYS B 1 95 ? 34.778 39.998 63.666 1.00 130.39 106 LYS B CA 1
ATOM 1865 C C . LYS B 1 95 ? 33.978 38.793 63.184 1.00 118.77 106 LYS B C 1
ATOM 1866 O O . LYS B 1 95 ? 34.243 38.252 62.105 1.00 113.98 106 LYS B O 1
ATOM 1872 N N . ASP B 1 96 ? 33.024 38.359 64.005 1.00 114.66 107 ASP B N 1
ATOM 1873 C CA . ASP B 1 96 ? 32.173 37.220 63.680 1.00 113.96 107 ASP B CA 1
ATOM 1874 C C . ASP B 1 96 ? 31.504 37.405 62.322 1.00 107.87 107 ASP B C 1
ATOM 1875 O O . ASP B 1 96 ? 31.032 38.496 61.991 1.00 110.89 107 ASP B O 1
ATOM 1880 N N . LYS B 1 97 ? 31.465 36.331 61.536 1.00 98.89 108 LYS B N 1
ATOM 1881 C CA . LYS B 1 97 ? 30.874 36.384 60.206 1.00 97.64 108 LYS B CA 1
ATOM 1882 C C . LYS B 1 97 ? 29.364 36.161 60.289 1.00 96.87 108 LYS B C 1
ATOM 1883 O O . LYS B 1 97 ? 28.876 35.397 61.126 1.00 90.12 108 LYS B O 1
ATOM 1889 N N . GLU B 1 98 ? 28.619 36.851 59.435 1.00 99.73 109 GLU B N 1
ATOM 1890 C CA . GLU B 1 98 ? 27.169 36.743 59.455 1.00 102.25 109 GLU B CA 1
ATOM 1891 C C . GLU B 1 98 ? 26.712 35.651 58.503 1.00 100.83 109 GLU B C 1
ATOM 1892 O O . GLU B 1 98 ? 27.283 35.451 57.430 1.00 103.32 109 GLU B O 1
ATOM 1898 N N . ILE B 1 99 ? 25.664 34.948 58.898 1.00 90.77 110 ILE B N 1
ATOM 1899 C CA . ILE B 1 99 ? 25.169 33.814 58.137 1.00 93.55 110 ILE B CA 1
ATOM 1900 C C . ILE B 1 99 ? 23.794 34.188 57.604 1.00 96.21 110 ILE B C 1
ATOM 1901 O O . ILE B 1 99 ? 22.857 34.416 58.377 1.00 91.82 110 ILE B O 1
ATOM 1906 N N . PHE B 1 100 ? 23.674 34.266 56.283 1.00 95.10 111 PHE B N 1
ATOM 1907 C CA . PHE B 1 100 ? 22.467 34.742 55.623 1.00 95.04 111 PHE B CA 1
ATOM 1908 C C . PHE B 1 100 ? 21.789 33.586 54.906 1.00 100.02 111 PHE B C 1
ATOM 1909 O O . PHE B 1 100 ? 22.429 32.871 54.128 1.00 102.33 111 PHE B O 1
ATOM 1917 N N . LYS B 1 101 ? 20.500 33.389 55.181 1.00 103.47 112 LYS B N 1
ATOM 1918 C CA . LYS B 1 101 ? 19.681 32.532 54.329 1.00 108.39 112 LYS B CA 1
ATOM 1919 C C . LYS B 1 101 ? 19.006 33.473 53.343 1.00 115.49 112 LYS B C 1
ATOM 1920 O O . LYS B 1 101 ? 17.962 34.061 53.624 1.00 116.09 112 LYS B O 1
ATOM 1926 N N . GLY B 1 102 ? 19.640 33.649 52.192 1.00 120.09 113 GLY B N 1
ATOM 1927 C CA . GLY B 1 102 ? 19.191 34.663 51.254 1.00 129.48 113 GLY B CA 1
ATOM 1928 C C . GLY B 1 102 ? 19.278 36.041 51.886 1.00 133.93 113 GLY B C 1
ATOM 1929 O O . GLY B 1 102 ? 20.344 36.484 52.327 1.00 136.26 113 GLY B O 1
ATOM 1930 N N . LYS B 1 103 ? 18.143 36.730 51.962 1.00 131.51 114 LYS B N 1
ATOM 1931 C CA . LYS B 1 103 ? 18.104 38.089 52.485 1.00 127.61 114 LYS B CA 1
ATOM 1932 C C . LYS B 1 103 ? 17.911 38.148 54.000 1.00 120.58 114 LYS B C 1
ATOM 1933 O O . LYS B 1 103 ? 17.922 39.245 54.563 1.00 123.50 114 LYS B O 1
ATOM 1939 N N . SER B 1 104 ? 17.765 37.010 54.677 1.00 112.55 115 SER B N 1
ATOM 1940 C CA . SER B 1 104 ? 17.561 36.972 56.120 1.00 106.87 115 SER B CA 1
ATOM 1941 C C . SER B 1 104 ? 18.845 36.566 56.844 1.00 102.88 115 SER B C 1
ATOM 1942 O O . SER B 1 104 ? 19.540 35.632 56.428 1.00 97.47 115 SER B O 1
ATOM 1945 N N . LEU B 1 105 ? 19.159 37.275 57.929 1.00 103.30 116 LEU B N 1
ATOM 1946 C CA . LEU B 1 105 ? 20.228 36.860 58.829 1.00 98.05 116 LEU B CA 1
ATOM 1947 C C . LEU B 1 105 ? 19.742 35.686 59.671 1.00 97.69 116 LEU B C 1
ATOM 1948 O O . LEU B 1 105 ? 18.605 35.700 60.147 1.00 100.32 116 LEU B O 1
ATOM 1953 N N . VAL B 1 106 ? 20.588 34.669 59.855 1.00 92.61 117 VAL B N 1
ATOM 1954 C CA . VAL B 1 106 ? 20.188 33.484 60.608 1.00 91.75 117 VAL B CA 1
ATOM 1955 C C . VAL B 1 106 ? 21.202 33.054 61.664 1.00 90.28 117 VAL B C 1
ATOM 1956 O O . VAL B 1 106 ? 20.869 32.225 62.525 1.00 92.10 117 VAL B O 1
ATOM 1960 N N . GLY B 1 107 ? 22.428 33.542 61.643 1.00 92.01 118 GL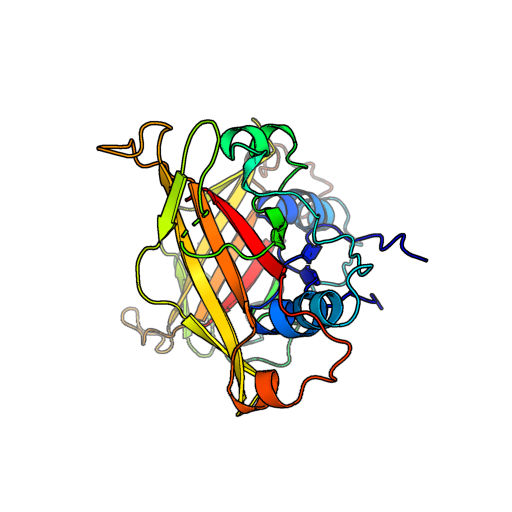Y B N 1
ATOM 1961 C CA . GLY B 1 107 ? 23.370 33.006 62.601 1.00 91.84 118 GLY B CA 1
ATOM 1962 C C . GLY B 1 107 ? 24.667 33.766 62.549 1.00 90.91 118 GLY B C 1
ATOM 1963 O O . GLY B 1 107 ? 24.867 34.657 61.718 1.00 91.55 118 GLY B O 1
ATOM 1964 N N . MET B 1 108 ? 25.552 33.388 63.459 1.00 88.82 119 MET B N 1
ATOM 1965 C CA . MET B 1 108 ? 26.852 34.023 63.564 1.00 88.70 119 MET B CA 1
ATOM 1966 C C . MET B 1 108 ? 27.902 32.958 63.804 1.00 91.16 119 MET B C 1
ATOM 1967 O O . MET B 1 108 ? 27.670 31.992 64.538 1.00 88.43 119 MET B O 1
ATOM 1972 N N . LYS B 1 109 ? 29.052 33.142 63.178 1.00 93.90 120 LYS B N 1
ATOM 1973 C CA . LYS B 1 109 ? 30.196 32.255 63.320 1.00 94.77 120 LYS B CA 1
ATOM 1974 C C . LYS B 1 109 ? 31.285 33.013 64.062 1.00 96.78 120 LYS B C 1
ATOM 1975 O O . LYS B 1 109 ? 31.877 33.949 63.515 1.00 98.87 120 LYS B O 1
ATOM 1981 N N . LYS B 1 110 ? 31.526 32.631 65.312 1.00 100.48 121 LYS B N 1
ATOM 1982 C CA . LYS B 1 110 ? 32.681 33.128 66.042 1.00 101.51 121 LYS B CA 1
ATOM 1983 C C . LYS B 1 110 ? 33.879 32.233 65.761 1.00 102.70 121 LYS B C 1
ATOM 1984 O O . LYS B 1 110 ? 33.746 31.024 65.569 1.00 99.98 121 LYS B O 1
ATOM 1990 N N . THR B 1 111 ? 35.055 32.840 65.713 1.00 113.70 122 THR B N 1
ATOM 1991 C CA . THR B 1 111 ? 36.292 32.117 65.461 1.00 119.61 122 THR B CA 1
ATOM 1992 C C . THR B 1 111 ? 37.158 32.186 66.709 1.00 119.20 122 THR B C 1
ATOM 1993 O O . THR B 1 111 ? 37.378 33.270 67.256 1.00 124.48 122 THR B O 1
ATOM 1997 N N . LEU B 1 112 ? 37.631 31.034 67.170 1.00 113.42 123 LEU B N 1
ATOM 1998 C CA . LEU B 1 112 ? 38.454 30.966 68.364 1.00 108.60 123 LEU B CA 1
ATOM 1999 C C . LEU B 1 112 ? 39.714 30.168 68.071 1.00 109.75 123 LEU B C 1
ATOM 2000 O O . LEU B 1 112 ? 39.740 29.320 67.174 1.00 106.95 123 LEU B O 1
ATOM 2005 N N . VAL B 1 113 ? 40.770 30.471 68.823 1.00 112.28 124 VAL B N 1
ATOM 2006 C CA . VAL B 1 113 ? 42.050 29.784 68.704 1.00 109.23 124 VAL B CA 1
ATOM 2007 C C . VAL B 1 113 ? 42.410 29.224 70.069 1.00 108.85 124 VAL B C 1
ATOM 2008 O O . VAL B 1 113 ? 42.062 29.802 71.103 1.00 109.38 124 VAL B O 1
ATOM 2012 N N . PHE B 1 114 ? 43.090 28.083 70.081 1.00 114.21 125 PHE B N 1
ATOM 2013 C CA . PHE B 1 114 ? 43.426 27.437 71.341 1.00 121.19 125 PHE B CA 1
ATOM 2014 C C . PHE B 1 114 ? 44.852 27.781 71.757 1.00 117.42 125 PHE B C 1
ATOM 2015 O O . PHE B 1 114 ? 45.784 27.671 70.954 1.00 118.42 125 PHE B O 1
ATOM 2023 N N . TYR B 1 115 ? 45.002 28.166 73.025 1.00 119.83 126 TYR B N 1
ATOM 2024 C CA . TYR B 1 115 ? 46.252 28.592 73.632 1.00 129.52 126 TYR B CA 1
ATOM 2025 C C . TYR B 1 115 ? 46.683 27.586 74.692 1.00 141.63 126 TYR B C 1
ATOM 2026 O O . TYR B 1 115 ? 45.924 27.294 75.630 1.00 147.51 126 TYR B O 1
ATOM 2035 N N . LYS B 1 116 ? 47.917 27.091 74.544 1.00 139.98 127 LYS B N 1
ATOM 2036 C CA . LYS B 1 116 ? 48.446 26.028 75.394 1.00 141.44 127 LYS B CA 1
ATOM 2037 C C . LYS B 1 116 ? 48.668 26.519 76.820 1.00 143.93 127 LYS B C 1
ATOM 2038 O O . LYS B 1 116 ? 48.018 26.050 77.761 1.00 140.13 127 LYS B O 1
ATOM 2044 N N . GLY B 1 117 ? 49.586 27.465 76.999 1.00 155.30 128 GLY B N 1
ATOM 2045 C CA . GLY B 1 117 ? 49.864 27.996 78.323 1.00 170.45 128 GLY B CA 1
ATOM 2046 C C . GLY B 1 117 ? 48.739 28.903 78.777 1.00 173.42 128 GLY B C 1
ATOM 2047 O O . GLY B 1 117 ? 48.318 29.800 78.044 1.00 174.34 128 GLY B O 1
ATOM 2048 N N . ARG B 1 118 ? 48.250 28.673 79.994 1.00 176.80 129 ARG B N 1
ATOM 2049 C CA . ARG B 1 118 ? 47.024 29.332 80.432 1.00 175.05 129 ARG B CA 1
ATOM 2050 C C . ARG B 1 118 ? 47.191 30.830 80.693 1.00 172.97 129 ARG B C 1
ATOM 2051 O O . ARG B 1 118 ? 46.178 31.537 80.785 1.00 172.12 129 ARG B O 1
ATOM 2059 N N . ALA B 1 119 ? 48.423 31.335 80.790 1.00 170.88 130 ALA B N 1
ATOM 2060 C CA . ALA B 1 119 ? 48.646 32.755 81.039 1.00 170.33 130 ALA B CA 1
ATOM 2061 C C . ALA B 1 119 ? 48.058 33.600 79.909 1.00 168.65 130 ALA B C 1
ATOM 2062 O O . ALA B 1 119 ? 47.915 33.121 78.782 1.00 167.99 130 ALA B O 1
ATOM 2064 N N . PRO B 1 120 ? 47.702 34.863 80.187 1.00 169.26 131 PRO B N 1
ATOM 2065 C CA . PRO B 1 120 ? 47.178 35.726 79.112 1.00 164.58 131 PRO B CA 1
ATOM 2066 C C . PRO B 1 120 ? 48.083 35.794 77.892 1.00 165.99 131 PRO B C 1
ATOM 2067 O O . PRO B 1 120 ? 47.583 35.929 76.769 1.00 164.21 131 PRO B O 1
ATOM 2071 N N . LYS B 1 121 ? 49.398 35.698 78.071 1.00 171.07 132 LYS B N 1
ATOM 2072 C CA . LYS B 1 121 ? 50.321 35.420 76.968 1.00 167.57 132 LYS B CA 1
ATOM 2073 C C . LYS B 1 121 ? 50.622 33.925 77.020 1.00 163.39 132 LYS B C 1
ATOM 2074 O O . LYS B 1 121 ? 51.619 33.496 77.599 1.00 164.21 132 LYS B O 1
ATOM 2080 N N . GLY B 1 122 ? 49.740 33.128 76.417 1.00 156.92 133 GLY B N 1
ATOM 2081 C CA . GLY B 1 122 ? 49.887 31.684 76.412 1.00 154.98 133 GLY B CA 1
ATOM 2082 C C . GLY B 1 122 ? 50.394 31.122 75.100 1.00 154.90 133 GLY B C 1
ATOM 2083 O O . GLY B 1 122 ? 50.359 31.814 74.076 1.00 150.45 133 GLY B O 1
ATOM 2084 N N . VAL B 1 123 ? 50.871 29.875 75.111 1.00 163.26 134 VAL B N 1
ATOM 2085 C CA . VAL B 1 123 ? 51.526 29.318 73.929 1.00 164.75 134 VAL B CA 1
ATOM 2086 C C . VAL B 1 123 ? 50.496 29.134 72.821 1.00 158.60 134 VAL B C 1
ATOM 2087 O O . VAL B 1 123 ? 49.385 28.640 73.056 1.00 152.06 134 VAL B O 1
ATOM 2091 N N . LYS B 1 124 ? 50.866 29.534 71.605 1.00 157.21 135 LYS B N 1
ATOM 2092 C CA . LYS B 1 124 ? 49.944 29.592 70.473 1.00 147.58 135 LYS B CA 1
ATOM 2093 C C . LYS B 1 124 ? 49.914 28.250 69.743 1.00 151.77 135 LYS B C 1
ATOM 2094 O O . LYS B 1 124 ? 50.852 27.911 69.015 1.00 158.94 135 LYS B O 1
ATOM 2100 N N . THR B 1 125 ? 48.832 27.493 69.923 1.00 146.70 136 THR B N 1
ATOM 2101 C CA . THR B 1 125 ? 48.646 26.203 69.271 1.00 146.82 136 THR B CA 1
ATOM 2102 C C . THR B 1 125 ? 47.894 26.381 67.958 1.00 142.60 136 THR B C 1
ATOM 2103 O O . THR B 1 125 ? 47.163 27.356 67.771 1.00 145.36 136 THR B O 1
ATOM 2107 N N . ASN B 1 126 ? 48.067 25.423 67.049 1.00 135.34 137 ASN B N 1
ATOM 2108 C CA . ASN B 1 126 ? 47.408 25.506 65.749 1.00 126.76 137 ASN B CA 1
ATOM 2109 C C . ASN B 1 126 ? 45.968 24.975 65.760 1.00 114.11 137 ASN B C 1
ATOM 2110 O O . ASN B 1 126 ? 45.427 24.681 64.689 1.00 111.60 137 ASN B O 1
ATOM 2115 N N . TRP B 1 127 ? 45.335 24.849 66.921 1.00 113.41 138 TRP B N 1
ATOM 2116 C CA . TRP B 1 127 ? 43.978 24.326 66.991 1.00 111.72 138 TRP B CA 1
ATOM 2117 C C . TRP B 1 127 ? 42.977 25.470 66.900 1.00 113.49 138 TRP B C 1
ATOM 2118 O O . TRP B 1 127 ? 43.076 26.451 67.648 1.00 118.05 138 TRP B O 1
ATOM 2129 N N . VAL B 1 128 ? 42.029 25.345 65.965 1.00 104.87 139 VAL B N 1
ATOM 2130 C CA . VAL B 1 128 ? 41.076 26.402 65.637 1.00 102.19 139 VAL B CA 1
ATOM 2131 C C . VAL B 1 128 ? 39.653 25.869 65.763 1.00 101.75 139 VAL B C 1
ATOM 2132 O O . VAL B 1 128 ? 39.363 24.722 65.393 1.00 101.61 139 VAL B O 1
ATOM 2136 N N . MET B 1 129 ? 38.756 26.719 66.263 1.00 98.61 140 MET B N 1
ATOM 2137 C CA . MET B 1 129 ? 37.354 26.376 66.407 1.00 98.39 140 MET B CA 1
ATOM 2138 C C . MET B 1 129 ? 36.463 27.437 65.776 1.00 94.70 140 MET B C 1
ATOM 2139 O O . MET B 1 129 ? 36.721 28.635 65.897 1.00 94.80 140 MET B O 1
ATOM 2144 N N . HIS B 1 130 ? 35.419 26.979 65.097 1.00 93.17 141 HIS B N 1
ATOM 2145 C CA . HIS B 1 130 ? 34.319 27.812 64.620 1.00 93.24 141 HIS B CA 1
ATOM 2146 C C . HIS B 1 130 ? 33.096 27.487 65.464 1.00 90.96 141 HIS B C 1
ATOM 2147 O O . HIS B 1 130 ? 32.657 26.334 65.492 1.00 91.13 141 HIS B O 1
ATOM 2154 N N . GLU B 1 131 ? 32.558 28.491 66.152 1.00 90.68 142 GLU B N 1
ATOM 2155 C CA . GLU B 1 131 ? 31.349 28.352 66.964 1.00 98.95 142 GLU B CA 1
ATOM 2156 C C . GLU B 1 131 ? 30.171 29.016 66.250 1.00 89.69 142 GLU B C 1
ATOM 2157 O O . GLU B 1 131 ? 30.127 30.244 66.121 1.00 89.67 142 GLU B O 1
ATOM 2163 N N . TYR B 1 132 ? 29.224 28.205 65.788 1.00 88.69 143 TYR B N 1
ATOM 2164 C CA . TYR B 1 132 ? 28.016 28.683 65.118 1.00 87.93 143 TYR B CA 1
ATOM 2165 C C . TYR B 1 132 ? 26.867 28.803 66.116 1.00 88.84 143 TYR B C 1
ATOM 2166 O O . TYR B 1 132 ? 26.577 27.843 66.854 1.00 89.04 143 TYR B O 1
ATOM 2175 N N . ARG B 1 133 ? 26.216 29.980 66.118 1.00 88.13 144 ARG B N 1
ATOM 2176 C CA . ARG B 1 133 ? 25.067 30.287 66.966 1.00 92.15 144 ARG B CA 1
ATOM 2177 C C . ARG B 1 133 ? 23.901 30.861 66.152 1.00 90.88 144 ARG B C 1
ATOM 2178 O O . ARG B 1 133 ? 24.071 31.421 65.061 1.00 88.18 144 ARG B O 1
ATOM 2186 N N . LEU B 1 134 ? 22.707 30.727 66.721 1.00 89.99 145 LEU B N 1
ATOM 2187 C CA . LEU B 1 134 ? 21.505 31.310 66.143 1.00 91.29 145 LEU B CA 1
ATOM 2188 C C . LEU B 1 134 ? 21.480 32.819 66.342 1.00 92.12 145 LEU B C 1
ATOM 2189 O O . LEU B 1 134 ? 21.798 33.325 67.421 1.00 94.56 145 LEU B O 1
ATOM 2194 N N . GLU B 1 135 ? 21.090 33.537 65.297 1.00 91.88 146 GLU B N 1
ATOM 2195 C CA . GLU B 1 135 ? 20.992 34.984 65.380 1.00 92.66 146 GLU B CA 1
ATOM 2196 C C . GLU B 1 135 ? 19.905 35.468 64.429 1.00 93.55 146 GLU B C 1
ATOM 2197 O O . GLU B 1 135 ? 19.176 34.672 63.829 1.00 93.36 146 GLU B O 1
ATOM 2203 N N . GLY B 1 136 ? 19.809 36.793 64.298 1.00 96.62 147 GLY B N 1
ATOM 2204 C CA . GLY B 1 136 ? 18.876 37.451 63.401 1.00 104.50 147 GLY B CA 1
ATOM 2205 C C . GLY B 1 136 ? 17.435 37.004 63.558 1.00 112.10 147 GLY B C 1
ATOM 2206 O O . GLY B 1 136 ? 16.797 37.282 64.575 1.00 111.21 147 GLY B O 1
ATOM 2207 N N . LYS B 1 137 ? 16.922 36.304 62.542 1.00 117.30 148 LYS B N 1
ATOM 2208 C CA . LYS B 1 137 ? 15.597 35.698 62.599 1.00 108.46 148 LYS B CA 1
ATOM 2209 C C . LYS B 1 137 ? 15.478 34.668 63.721 1.00 106.26 148 LYS B C 1
ATOM 2210 O O . LYS B 1 137 ? 14.367 34.417 64.208 1.00 105.08 148 LYS B O 1
ATOM 2216 N N . TYR B 1 138 ? 16.601 34.101 64.174 1.00 101.06 149 TYR B N 1
ATOM 2217 C CA . TYR B 1 138 ? 16.616 33.086 65.222 1.00 97.99 149 TYR B CA 1
ATOM 2218 C C . TYR B 1 138 ? 17.306 33.589 66.489 1.00 99.99 149 TYR B C 1
ATOM 2219 O O . TYR B 1 138 ? 17.857 32.803 67.264 1.00 102.63 149 TYR B O 1
ATOM 2228 N N . CYS B 1 139 ? 17.276 34.901 66.711 1.00 110.00 150 CYS B N 1
ATOM 2229 C CA . CYS B 1 139 ? 17.761 35.481 67.952 1.00 115.53 150 CYS B CA 1
ATOM 2230 C C . CYS B 1 139 ? 16.911 35.007 69.133 1.00 117.24 150 CYS B C 1
ATOM 2231 O O . CYS B 1 139 ? 15.834 34.426 68.973 1.00 116.39 150 CYS B O 1
ATOM 2234 N N . ILE B 1 140 ? 17.405 35.292 70.341 1.00 119.19 151 ILE B N 1
ATOM 2235 C CA . ILE B 1 140 ? 16.743 34.840 71.564 1.00 123.95 151 ILE B CA 1
ATOM 2236 C C . ILE B 1 140 ? 15.338 35.433 71.695 1.00 126.12 151 ILE B C 1
ATOM 2237 O O . ILE B 1 140 ? 14.423 34.774 72.200 1.00 127.78 151 ILE B O 1
ATOM 2242 N N . GLU B 1 141 ? 15.166 36.670 71.229 1.00 128.67 152 GLU B N 1
ATOM 2243 C CA . GLU B 1 141 ? 13.845 37.344 71.336 1.00 134.66 152 GLU B CA 1
ATOM 2244 C C . GLU B 1 141 ? 12.848 36.631 70.419 1.00 133.68 152 GLU B C 1
ATOM 2245 O O . GLU B 1 141 ? 11.759 36.267 70.901 1.00 138.16 152 GLU B O 1
ATOM 2251 N N . ASN B 1 142 ? 13.212 36.437 69.148 1.00 126.66 153 ASN B N 1
ATOM 2252 C CA . ASN B 1 142 ? 12.283 35.815 68.167 1.00 118.37 153 ASN B CA 1
ATOM 2253 C C . ASN B 1 142 ? 12.125 34.321 68.468 1.00 119.77 153 ASN B C 1
ATOM 2254 O O . ASN B 1 142 ? 11.089 33.751 68.077 1.00 127.13 153 ASN B O 1
ATOM 2259 N N . LEU B 1 143 ? 13.093 33.726 69.158 1.00 120.52 154 LEU B N 1
ATOM 2260 C CA . LEU B 1 143 ? 13.033 32.269 69.408 1.00 126.16 154 LEU B CA 1
ATOM 2261 C C . LEU B 1 143 ? 11.860 32.005 70.331 1.00 140.18 154 LEU B C 1
ATOM 2262 O O . LEU B 1 143 ? 11.681 32.764 71.289 1.00 146.85 154 LEU B O 1
ATOM 2267 N N . PRO B 1 144 ? 11.066 30.950 70.098 1.00 147.31 155 PRO B N 1
ATOM 2268 C CA . PRO B 1 144 ? 9.998 30.613 71.015 1.00 156.22 155 PRO B CA 1
ATOM 2269 C C . PRO B 1 144 ? 10.572 30.097 72.339 1.00 163.43 155 PRO B C 1
ATOM 2270 O O . PRO B 1 144 ? 11.736 29.768 72.403 1.00 161.56 155 PRO B O 1
ATOM 2274 N N . GLN B 1 145 ? 9.728 30.024 73.366 1.00 172.77 156 GLN B N 1
ATOM 2275 C CA . GLN B 1 145 ? 10.194 29.552 74.694 1.00 178.19 156 GLN B CA 1
ATOM 2276 C C . GLN B 1 145 ? 10.256 28.027 74.661 1.00 183.17 156 GLN B C 1
ATOM 2277 O O . GLN B 1 145 ? 10.853 27.447 75.586 1.00 186.42 156 GLN B O 1
ATOM 2279 N N . THR B 1 146 ? 9.675 27.407 73.632 1.00 181.73 157 THR B N 1
ATOM 2280 C CA . THR B 1 146 ? 9.790 25.934 73.469 1.00 181.43 157 THR B CA 1
ATOM 2281 C C . THR B 1 146 ? 11.119 25.655 72.764 1.00 176.78 157 THR B C 1
ATOM 2282 O O . THR B 1 146 ? 11.117 24.920 71.761 1.00 181.09 157 THR B O 1
ATOM 2286 N N . ALA B 1 147 ? 12.217 26.216 73.277 1.00 167.89 158 ALA B N 1
ATOM 2287 C CA . ALA B 1 147 ? 13.521 26.078 72.599 1.00 151.58 158 ALA B CA 1
ATOM 2288 C C . ALA B 1 147 ? 14.644 26.289 73.603 1.00 148.08 158 ALA B C 1
ATOM 2289 O O . ALA B 1 147 ? 14.480 27.126 74.499 1.00 147.87 158 ALA B O 1
ATOM 2291 N N . LYS B 1 148 ? 15.746 25.563 73.435 1.00 148.44 159 LYS B N 1
ATOM 2292 C CA . LYS B 1 148 ? 16.911 25.722 74.338 1.00 151.53 159 LYS B CA 1
ATOM 2293 C C . LYS B 1 148 ? 18.021 26.438 73.580 1.00 145.64 159 LYS B C 1
ATOM 2294 O O . LYS B 1 148 ? 18.738 25.756 72.837 1.00 142.79 159 LYS B O 1
ATOM 2296 N N . ASN B 1 149 ? 18.166 27.751 73.771 1.00 149.11 160 ASN B N 1
ATOM 2297 C CA . ASN B 1 149 ? 19.169 28.454 72.929 1.00 152.95 160 ASN B CA 1
ATOM 2298 C C . ASN B 1 149 ? 20.573 28.175 73.469 1.00 159.75 160 ASN B C 1
ATOM 2299 O O . ASN B 1 149 ? 21.517 28.858 73.028 1.00 160.62 160 ASN B O 1
ATOM 2301 N N . GLU B 1 150 ? 20.703 27.212 74.385 1.00 165.13 161 GLU B N 1
ATOM 2302 C CA . GLU B 1 150 ? 22.028 26.936 75.003 1.00 165.47 161 GLU B CA 1
ATOM 2303 C C . GLU B 1 150 ? 22.920 26.146 74.039 1.00 155.84 161 GLU B C 1
ATOM 2304 O O . GLU B 1 150 ? 24.141 26.107 74.278 1.00 161.95 161 GLU B O 1
ATOM 2310 N N . TRP B 1 151 ? 22.346 25.552 72.988 1.00 141.36 162 TRP B N 1
ATOM 2311 C CA . TRP B 1 151 ? 23.135 24.690 72.071 1.00 131.73 162 TRP B CA 1
ATOM 2312 C C . TRP B 1 151 ? 23.882 25.476 70.997 1.00 132.38 162 TRP B C 1
ATOM 2313 O O . TRP B 1 151 ? 23.271 26.380 70.398 1.00 123.23 162 TRP B O 1
ATOM 2324 N N . VAL B 1 152 ? 25.158 25.151 70.781 1.00 97.02 163 VAL B N 1
ATOM 2325 C CA . VAL B 1 152 ? 25.918 25.731 69.676 1.00 95.80 163 VAL B CA 1
ATOM 2326 C C . VAL B 1 152 ? 26.496 24.586 68.860 1.00 98.81 163 VAL B C 1
ATOM 2327 O O . VAL B 1 152 ? 26.481 23.429 69.283 1.00 104.60 163 VAL B O 1
ATOM 2331 N N . ILE B 1 153 ? 27.044 24.915 67.691 1.00 96.02 164 ILE B N 1
ATOM 2332 C CA . ILE B 1 153 ? 27.792 23.937 66.901 1.00 91.92 164 ILE B CA 1
ATOM 2333 C C . ILE B 1 153 ? 29.250 24.360 66.865 1.00 85.08 164 ILE B C 1
ATOM 2334 O O . ILE B 1 153 ? 29.555 25.530 66.634 1.00 86.39 164 ILE B O 1
ATOM 2339 N N . CYS B 1 154 ? 30.156 23.417 67.080 1.00 84.40 165 CYS B N 1
ATOM 2340 C CA . CYS B 1 154 ? 31.570 23.724 66.951 1.00 89.45 165 CYS B CA 1
ATOM 2341 C C . CYS B 1 154 ? 32.195 22.864 65.871 1.00 82.58 165 CYS B C 1
ATOM 2342 O O . CYS B 1 154 ? 31.909 21.666 65.777 1.00 80.91 165 CYS B O 1
ATOM 2345 N N . ARG B 1 155 ? 33.005 23.499 65.034 1.00 82.55 166 ARG B N 1
ATOM 2346 C CA . ARG B 1 155 ? 33.885 22.824 64.099 1.00 83.34 166 ARG B CA 1
ATOM 2347 C C . ARG B 1 155 ? 35.316 23.062 64.569 1.00 81.95 166 ARG B C 1
ATOM 2348 O O . ARG B 1 155 ? 35.725 24.205 64.774 1.00 81.17 166 ARG B O 1
ATOM 2356 N N . VAL B 1 156 ? 36.068 21.997 64.757 1.00 83.21 167 VAL B N 1
ATOM 2357 C CA . VAL B 1 156 ? 37.425 22.106 65.261 1.00 90.86 167 VAL B CA 1
ATOM 2358 C C . VAL B 1 156 ? 38.351 21.453 64.260 1.00 87.80 167 VAL B C 1
ATOM 2359 O O . VAL B 1 156 ? 38.041 20.390 63.709 1.00 88.83 167 VAL B O 1
ATOM 2363 N N . PHE B 1 157 ? 39.467 22.120 63.994 1.00 89.44 168 PHE B N 1
ATOM 2364 C CA . PHE B 1 157 ? 40.464 21.561 63.102 1.00 98.28 168 PHE B CA 1
ATOM 2365 C C . PHE B 1 157 ? 41.820 22.132 63.483 1.00 104.19 168 PHE B C 1
ATOM 2366 O O . PHE B 1 157 ? 41.951 22.891 64.447 1.00 106.89 168 PHE B O 1
ATOM 2374 N N . GLN B 1 158 ? 42.836 21.746 62.723 1.00 107.96 169 GLN B N 1
ATOM 2375 C CA . GLN B 1 158 ? 44.216 22.082 63.030 1.00 113.21 169 GLN B CA 1
ATOM 2376 C C . GLN B 1 158 ? 44.796 22.938 61.914 1.00 122.86 169 GLN B C 1
ATOM 2377 O O . GLN B 1 158 ? 44.552 22.677 60.731 1.00 124.77 169 GLN B O 1
ATOM 2383 N N . LYS B 1 159 ? 45.543 23.970 62.302 1.00 131.27 170 LYS B N 1
ATOM 2384 C CA . LYS B 1 159 ? 46.271 24.845 61.372 1.00 136.32 170 LYS B CA 1
ATOM 2385 C C . LYS B 1 159 ? 45.360 25.543 60.375 1.00 135.51 170 LYS B C 1
ATOM 2386 O O . LYS B 1 159 ? 45.775 25.806 59.245 1.00 140.71 170 LYS B O 1
#

InterPro domains:
  IPR003441 NAC domain [PF02365] (21-145)
  IPR003441 NAC domain [PS51005] (20-170)
  IPR036093 NAC domain superfamily [G3DSA:2.170.150.80] (29-174)
  IPR036093 NAC domain superfamily [SSF101941] (16-170)

Radius of gyration: 22.83 Å; Cα contacts (8 Å, |Δi|>4): 568; chains: 2; bounding box: 46×44×61 Å

Secondary structure (DSSP, 8-state):
-------TTEEE---HHHHIIIIIHHHHH-TT--BTTBEE--GGG--GGGGGGSPPTT--EEEEEEE------EETTEEEEEEEEEEEEEETTEEEEEEEEEEEEES-STT--EEEEEEEEEEE--HHHHHTS-TT----EEEEEEEE-/---PPTTEEE---HHHHIIIIIHHHHH-SS---SS-EE--TTTS-SS-SS---BTTEEEEEE-----SEETTEEEEE-SPPEEEEETTEEEEEEEEEEEESS-SSS--EEEEEEEEEEE-GGGSTTTS-SSS-TT-EEEEEEE-

Solvent-accessible surface area: 17164 Å² total; per-residue (Å²): 200,148,125,66,98,71,38,63,3,18,50,25,64,12,69,28,41,32,0,0,32,73,11,0,48,32,5,0,89,73,43,173,57,97,27,103,26,7,34,101,55,46,29,47,145,52,30,5,110,54,22,62,205,130,36,152,161,21,58,136,51,33,14,25,2,3,62,95,70,140,142,80,32,46,12,99,39,3,31,14,98,54,69,72,192,28,109,84,6,112,111,71,214,62,55,13,0,30,37,55,38,14,10,0,33,114,36,136,73,75,186,22,93,120,38,59,7,11,11,26,28,0,63,4,63,6,136,158,27,66,101,125,38,69,187,111,21,77,40,74,25,5,0,3,23,6,48,87,139,225,67,118,61,34,63,4,22,50,14,69,8,21,28,26,23,0,0,18,76,8,0,48,24,16,4,62,75,136,100,51,101,31,99,4,4,34,106,27,55,40,54,132,48,18,16,103,42,114,120,31,54,89,35,51,175,26,38,1,14,3,2,51,135,93,55,93,65,61,21,143,46,2,7,27,64,34,74,62,211,47,122,88,3,102,103,62,212,51,42,1,0,31,36,50,41,14,38,0,42,99,27,170,35,100,174,12,91,178,24,49,12,26,25,26,38,0,70,18,52,22,111,20,18,131,147,101,17,54,112,109,28,41,55,89,38,12,0,4,21,12,51,84,184

Foldseek 3Di:
DLPCDDDPPDDDDDDLQCCLPVPQVVCQLPVPDDDPQEAEDEPQADDPVCPVVVDDPPRFKHKYKYFDDDVPQAHQFWGKDWDDDWDFDDDVPFTFWIWTKIWIFTRPPPPTHTFQKMKIKIATDTVVNVVPDPPSGHRGIIMIMIGGD/DDDDDPPDFDDDDQLCCQPPPFVCVWLPVDDDDDQAEADEDQPDDLPDVPPGGDPQKGKYKYQACQPDAYPFWTKDWDDDWDFDDPVPFTFKTWTKIFTFGAHPPPGHGFQKIKIKIATDTCCDPVNPDPSTDRRMIMMMIGGD

Sequence (293 aa):
EEHIDLPPGFRFHPTDEELITHYLKPKVFNTFFSATAIGEVDLNKIEPWDLPWKAKMGEKEWYFFCVRDRKNRATEAGYWKATGKDKEIFKGKSLVGMKKTLVFYKGRAPKGVKTNWVMHEYRLEGKYCIENLPQTAKNEWVICRVFQKHIDLPPGFRFHPTDEELITHYLKPKVFNTFFSATAIGEVDLNKIEPWDLPWKMGEKEWYFFCVRRTNRATEAGYWKATGKDKEIFKGKSLVGMKKTLVFYKGRAPKGVKTNWVMHEYRLEGKYCIENLPQTAKNEWVICRVFQK

Organism: Arabidopsis thaliana (NCBI:txid3702)

Nearest PDB structures (foldseek):
  7xlj-assembly1_B  TM=1.007E+00  e=1.800E-30  Arabidopsis thaliana
  7xlj-assembly1_A  TM=9.146E-01  e=1.608E-23  Arabidopsis thaliana
  7xp3-assembly1_A  TM=9.378E-01  e=3.514E-22  Arabidopsis thaliana
  1ut7-assembly1_B  TM=8.657E-01  e=4.563E-14  Arabidopsis thaliana
  3swm-assembly1_B  TM=8.641E-01  e=1.955E-13  Arabidopsis thaliana